Protein AF-A0A0Q2LW60-F1 (afdb_monomer_lite)

Secondary structure (DSSP, 8-state):
-EEESSSS-EEEEE--TTTTT---TTPPEETTEEEGGGSTTS-HHHHHHHTT-S-HHHHHHHHHHHHHTTTEEE-EEEESSS--HHHHHHT-EEEE-PPPSSS-PPPPP-SSSSEE-HHHHH-TTHHHHHHHHHHHHHHHHIIIIIHHHHHHHHHHHHH-SSSPPPPHHHHHHHHHHHHTPPPPHHHHHHHHHHHHHHIIIIIT------TT-HHHHHHHHHHHHHHHHHHHHHGGGSSS--HHHHHHHHHHH-SS-HHHHHHHHHHHHHHHHHHHHHHT-

pLDDT: mean 90.36, std 9.62, range [46.75, 98.19]

Sequence (281 aa):
MFRSESGSATETVFMSNEGFGYIPARVFVPRSARLLTVDPLVDNAFREKWFGWLDPARVLVEYARLRSRGGARLVAAATTSKVVDALREFGVEHASCPRDYNELLPAPPVLDDMHAHRLAVQWPDLFPRITRLADWNGGAVLNRVMVPLVMEMMDGVQHGGGGVDCPPPLRQMWDVLGSGDVIPQKAWDDFHLEARLYYTTTSSNPGRDVEADTSGRVVYQAEWLVARTMEVVGGWAHQPPSLADMAYAAAAACVGDFAATLEPMLRPLEDEAAGEARANR

Foldseek 3Di:
DKQAPVDRDDAAEDAALQFTRDDDPPAWAFPRYAYLCQPPLCDPVLSLVRGNPQDVLLSVLVSQVSCVVVRMHQAEEEELDPDCVNVVVSVHHYYHDHDDPPDPDDDHDDPDPGTHDRLCRRPVPVLVLQVVLCVVPVPLCCVLPLVVLLVVLVCCLCVPPLPHHQDPLLVVLVVVVVVVDDDDLVSLVVLVVVLVCLCVPPQSRQDDDDPDPPSSNSNNLSSLSNSLSSQLSSQVSDVVRPSSSNLSSSVSSDDDDSVVVRCVSSVVSVVVSVVVVVVVD

Organism: Mycobacterium gordonae (NCBI:txid1778)

InterPro domains:
  IPR059829 EspK, C-terminal domain [PF27215] (11-136)

Radius of gyration: 20.25 Å; chains: 1; bounding box: 43×47×54 Å

Structure (mmCIF, N/CA/C/O backbone):
data_AF-A0A0Q2LW60-F1
#
_entry.id   AF-A0A0Q2LW60-F1
#
loop_
_atom_site.group_PDB
_atom_site.id
_atom_site.type_symbol
_atom_site.label_atom_id
_atom_site.label_alt_id
_atom_site.label_comp_id
_atom_site.label_asym_id
_atom_site.label_entity_id
_atom_site.label_seq_id
_atom_site.pdbx_PDB_ins_code
_atom_site.Cartn_x
_atom_site.Cartn_y
_atom_site.Cartn_z
_atom_site.occupancy
_atom_site.B_iso_or_equiv
_atom_site.auth_seq_id
_atom_site.auth_comp_id
_atom_site.auth_asym_id
_atom_site.auth_atom_id
_atom_site.pdbx_PDB_model_num
ATOM 1 N N . MET A 1 1 ? 3.915 -9.365 -18.807 1.00 94.88 1 MET A N 1
ATOM 2 C CA . MET A 1 1 ? 3.622 -10.790 -19.071 1.00 94.88 1 MET A CA 1
ATOM 3 C C . MET A 1 1 ? 4.907 -11.589 -19.058 1.00 94.88 1 MET A C 1
ATOM 5 O O . MET A 1 1 ? 5.794 -11.325 -19.865 1.00 94.88 1 MET A O 1
ATOM 9 N N . PHE A 1 2 ? 4.997 -12.563 -18.163 1.00 96.06 2 PHE A N 1
ATOM 10 C CA . PHE A 1 2 ? 6.093 -13.521 -18.097 1.00 96.06 2 PHE A CA 1
ATOM 11 C C . PHE A 1 2 ? 5.657 -14.870 -18.658 1.00 96.06 2 PHE A C 1
ATOM 13 O O . PHE A 1 2 ? 4.487 -15.234 -18.560 1.00 96.06 2 PHE A O 1
ATOM 20 N N . ARG A 1 3 ? 6.594 -15.607 -19.249 1.00 94.94 3 ARG A N 1
ATOM 21 C CA . ARG A 1 3 ? 6.402 -16.993 -19.680 1.00 94.94 3 ARG A CA 1
ATOM 22 C C . ARG A 1 3 ? 7.511 -17.852 -19.091 1.00 94.94 3 ARG A C 1
ATOM 24 O O . ARG A 1 3 ? 8.675 -17.463 -19.181 1.00 94.94 3 ARG A O 1
ATOM 31 N N . SER A 1 4 ? 7.142 -18.993 -18.518 1.00 91.00 4 SER A N 1
ATOM 32 C CA . SER A 1 4 ? 8.119 -20.004 -18.107 1.00 91.00 4 SER A CA 1
ATOM 33 C C . SER A 1 4 ? 8.733 -20.679 -19.335 1.00 91.00 4 SER A C 1
ATOM 35 O O . SER A 1 4 ? 8.053 -20.892 -20.332 1.00 91.00 4 SER A O 1
ATOM 37 N N . GLU A 1 5 ? 10.003 -21.049 -19.283 1.00 83.56 5 GLU A N 1
ATOM 38 C CA . GLU A 1 5 ? 10.645 -21.879 -20.307 1.00 83.56 5 GLU A CA 1
ATOM 39 C C . GLU A 1 5 ? 10.249 -23.352 -20.165 1.00 83.56 5 GLU A C 1
ATOM 41 O O . GLU A 1 5 ? 10.208 -24.082 -21.152 1.00 83.56 5 GLU A O 1
ATOM 46 N N . SER A 1 6 ? 9.880 -23.779 -18.953 1.00 78.69 6 SER A N 1
ATOM 47 C CA . SER A 1 6 ? 9.459 -25.151 -18.649 1.00 78.69 6 SER A CA 1
ATOM 48 C C . SER A 1 6 ? 7.993 -25.455 -18.988 1.00 78.69 6 SER A C 1
ATOM 50 O O . SER A 1 6 ? 7.551 -26.589 -18.812 1.00 78.69 6 SER A O 1
ATOM 52 N N . GLY A 1 7 ? 7.217 -24.478 -19.475 1.00 72.38 7 GLY A N 1
ATOM 53 C CA . GLY A 1 7 ? 5.807 -24.679 -19.819 1.00 72.38 7 GLY A CA 1
ATOM 54 C C . GLY A 1 7 ? 5.175 -23.516 -20.585 1.00 72.38 7 GLY A C 1
ATOM 55 O O . GLY A 1 7 ? 5.756 -22.450 -20.733 1.00 72.38 7 GLY A O 1
ATOM 56 N N . SER A 1 8 ? 3.945 -23.696 -21.069 1.00 74.00 8 SER A N 1
ATOM 57 C CA . SER A 1 8 ? 3.206 -22.653 -21.802 1.00 74.00 8 SER A CA 1
ATOM 58 C C . SER A 1 8 ? 2.523 -21.618 -20.900 1.00 74.00 8 SER A C 1
ATOM 60 O O . SER A 1 8 ? 1.908 -20.681 -21.411 1.00 74.00 8 SER A O 1
ATOM 62 N N . ALA A 1 9 ? 2.611 -21.774 -19.575 1.00 85.12 9 ALA A N 1
ATOM 63 C CA . ALA A 1 9 ? 1.940 -20.905 -18.620 1.00 85.12 9 ALA A CA 1
ATOM 64 C C . ALA A 1 9 ? 2.482 -19.472 -18.696 1.00 85.12 9 ALA A C 1
ATOM 66 O O . ALA A 1 9 ? 3.696 -19.232 -18.671 1.00 85.12 9 ALA A O 1
ATOM 67 N N . THR A 1 10 ? 1.557 -18.520 -18.782 1.00 92.12 10 THR A N 1
ATOM 68 C CA . THR A 1 10 ? 1.852 -17.091 -18.740 1.00 92.12 10 THR A CA 1
ATOM 69 C C . THR A 1 10 ? 1.379 -16.486 -17.434 1.00 92.12 10 THR A C 1
ATOM 71 O O . THR A 1 10 ? 0.298 -16.810 -16.951 1.00 92.12 10 THR A O 1
ATOM 74 N N . GLU A 1 11 ? 2.162 -15.556 -16.909 1.00 94.81 11 GLU A N 1
ATOM 75 C CA . GLU A 1 11 ? 1.881 -14.851 -15.666 1.00 94.81 11 GLU A CA 1
ATOM 76 C C . GLU A 1 11 ? 1.826 -13.343 -15.918 1.00 94.81 11 GLU A C 1
ATOM 78 O O . GLU A 1 11 ? 2.696 -12.762 -16.583 1.00 94.81 11 GLU A O 1
ATOM 83 N N . THR A 1 12 ? 0.807 -12.693 -15.364 1.00 96.56 12 THR A N 1
ATOM 84 C CA . THR A 1 12 ? 0.706 -11.235 -15.360 1.00 96.56 12 THR A CA 1
ATOM 85 C C . THR A 1 12 ? 1.387 -10.701 -14.112 1.00 96.56 12 THR A C 1
ATOM 87 O O . THR A 1 12 ? 0.940 -10.964 -13.000 1.00 96.56 12 THR A O 1
ATOM 90 N N . VAL A 1 13 ? 2.453 -9.926 -14.305 1.00 97.00 13 VAL A N 1
ATOM 91 C CA . VAL A 1 13 ? 3.141 -9.203 -13.231 1.00 97.00 13 VAL A CA 1
ATOM 92 C C . VAL A 1 13 ? 2.980 -7.710 -13.469 1.00 97.00 13 VAL A C 1
ATOM 94 O O . VAL A 1 13 ? 3.079 -7.269 -14.618 1.00 97.00 13 VAL A O 1
ATOM 97 N N . PHE A 1 14 ? 2.747 -6.949 -12.404 1.00 95.56 14 PHE A N 1
ATOM 98 C CA . PHE A 1 14 ? 2.614 -5.496 -12.453 1.00 95.56 14 PHE A CA 1
ATOM 99 C C . PHE A 1 14 ? 3.407 -4.816 -11.332 1.00 95.56 14 PHE A C 1
ATOM 101 O O . PHE A 1 14 ? 3.800 -5.451 -10.352 1.00 95.56 14 PHE A O 1
ATOM 108 N N . MET A 1 15 ? 3.634 -3.513 -11.491 1.00 93.38 15 MET A N 1
ATOM 109 C CA . MET A 1 15 ? 4.146 -2.624 -10.452 1.00 93.38 15 MET A CA 1
ATOM 110 C C . MET A 1 15 ? 3.753 -1.171 -10.750 1.00 93.38 15 MET A C 1
ATOM 112 O O . MET A 1 15 ? 3.423 -0.841 -11.890 1.00 93.38 15 MET A O 1
ATOM 116 N N . SER A 1 16 ? 3.853 -0.311 -9.742 1.00 90.19 16 SER A N 1
ATOM 117 C CA . SER A 1 16 ? 3.834 1.148 -9.868 1.00 90.19 16 SER A CA 1
ATOM 118 C C . SER A 1 16 ? 5.191 1.722 -9.449 1.00 90.19 16 SER A C 1
ATOM 120 O O . SER A 1 16 ? 5.918 1.108 -8.666 1.00 90.19 16 SER A O 1
ATOM 122 N N . ASN A 1 17 ? 5.536 2.897 -9.969 1.00 85.38 17 ASN A N 1
ATOM 123 C CA . ASN A 1 17 ? 6.728 3.650 -9.565 1.00 85.38 17 ASN A CA 1
ATOM 124 C C . ASN A 1 17 ? 6.556 4.423 -8.246 1.00 85.38 17 ASN A C 1
ATOM 126 O O . ASN A 1 17 ? 7.514 5.010 -7.753 1.00 85.38 17 ASN A O 1
ATOM 130 N N . GLU A 1 18 ? 5.347 4.445 -7.690 1.00 89.06 18 GLU A N 1
ATOM 131 C CA . GLU A 1 18 ? 5.044 5.118 -6.432 1.00 89.06 18 GLU A CA 1
ATOM 132 C C . GLU A 1 18 ? 5.584 4.267 -5.272 1.00 89.06 18 GLU A C 1
ATOM 134 O O . GLU A 1 18 ? 5.210 3.097 -5.114 1.00 89.06 18 GLU A O 1
ATOM 139 N N . GLY A 1 19 ? 6.503 4.833 -4.484 1.00 90.56 19 GLY A N 1
ATOM 140 C CA . GLY A 1 19 ? 7.244 4.095 -3.466 1.00 90.56 19 GLY A CA 1
ATOM 141 C C . GLY A 1 19 ? 7.949 2.895 -4.095 1.00 90.56 19 GLY A C 1
ATOM 142 O O . GLY A 1 19 ? 8.752 3.035 -5.011 1.00 90.56 19 GLY A O 1
ATOM 143 N N . PHE A 1 20 ? 7.614 1.689 -3.650 1.00 90.25 20 PHE A N 1
ATOM 144 C CA . PHE A 1 20 ? 8.045 0.465 -4.318 1.00 90.25 20 PHE A CA 1
ATOM 145 C C . PHE A 1 20 ? 6.838 -0.436 -4.561 1.00 90.25 20 PHE A C 1
ATOM 147 O O . PHE A 1 20 ? 6.526 -1.299 -3.743 1.00 90.25 20 PHE A O 1
ATOM 154 N N . GLY A 1 21 ? 6.131 -0.196 -5.671 1.00 91.31 21 GLY A N 1
ATOM 155 C CA . GLY A 1 21 ? 4.960 -0.980 -6.067 1.00 91.31 21 GLY A CA 1
ATOM 156 C C . GLY A 1 21 ? 3.688 -0.673 -5.275 1.00 91.31 21 GLY A C 1
ATOM 157 O O . GLY A 1 21 ? 2.838 -1.551 -5.139 1.00 91.31 21 GLY A O 1
ATOM 158 N N . TYR A 1 22 ? 3.548 0.543 -4.742 1.00 94.44 22 TYR A N 1
ATOM 159 C CA . TYR A 1 22 ? 2.362 0.953 -3.993 1.00 94.44 22 TYR A CA 1
ATOM 160 C C . TYR A 1 22 ? 1.082 0.901 -4.841 1.00 94.44 22 TYR A C 1
ATOM 162 O O . TYR A 1 22 ? 1.052 1.306 -6.003 1.00 94.44 22 TYR A O 1
ATOM 170 N N . ILE A 1 23 ? -0.000 0.421 -4.236 1.00 95.31 23 ILE A N 1
ATOM 171 C CA . ILE A 1 23 ? -1.330 0.331 -4.831 1.00 95.31 23 ILE A CA 1
ATOM 172 C C . ILE A 1 23 ? -2.207 1.415 -4.181 1.00 95.31 23 ILE A C 1
ATOM 174 O O . ILE A 1 23 ? -2.512 1.316 -2.985 1.00 95.31 23 ILE A O 1
ATOM 178 N N . PRO A 1 24 ? -2.641 2.439 -4.940 1.00 92.25 24 PRO A N 1
ATOM 179 C CA . PRO A 1 24 ? -3.489 3.499 -4.408 1.00 92.25 24 PRO A CA 1
ATOM 180 C C . PRO A 1 24 ? -4.789 2.988 -3.788 1.00 92.25 24 PRO A C 1
ATOM 182 O O . PRO A 1 24 ? -5.344 1.964 -4.194 1.00 92.25 24 PRO A O 1
ATOM 185 N N . ALA A 1 25 ? -5.304 3.738 -2.813 1.00 90.25 25 ALA A N 1
ATOM 186 C CA . ALA A 1 25 ? -6.620 3.478 -2.242 1.00 90.25 25 ALA A CA 1
ATOM 187 C C . ALA A 1 25 ? -7.686 3.365 -3.348 1.00 90.25 25 ALA A C 1
ATOM 189 O O . ALA A 1 25 ? -7.657 4.104 -4.334 1.00 90.25 25 ALA A O 1
ATOM 190 N N . ARG A 1 26 ? -8.645 2.447 -3.162 1.00 88.31 26 ARG A N 1
ATOM 191 C CA . ARG A 1 26 ? -9.721 2.117 -4.122 1.00 88.31 26 ARG A CA 1
ATOM 192 C C . ARG A 1 26 ? -9.272 1.439 -5.423 1.00 88.31 26 ARG A C 1
ATOM 194 O O . ARG A 1 26 ? -10.107 1.212 -6.293 1.00 88.31 26 ARG A O 1
ATOM 201 N N . VAL A 1 27 ? -7.996 1.078 -5.561 1.00 91.75 27 VAL A N 1
ATOM 202 C CA . VAL A 1 27 ? -7.548 0.171 -6.625 1.00 91.75 27 VAL A CA 1
ATOM 203 C C . VAL A 1 27 ? -7.671 -1.266 -6.125 1.00 91.75 27 VAL A C 1
ATOM 205 O O . VAL A 1 27 ? -6.992 -1.664 -5.178 1.00 91.75 27 VAL A O 1
ATOM 208 N N . PHE A 1 28 ? -8.529 -2.053 -6.775 1.00 94.50 28 PHE A N 1
ATOM 209 C CA . PHE A 1 28 ? -8.670 -3.484 -6.507 1.00 94.50 28 PHE A CA 1
ATOM 210 C C . PHE A 1 28 ? -7.965 -4.287 -7.597 1.00 94.50 28 PHE A C 1
ATOM 212 O O . PHE A 1 28 ? -8.198 -4.093 -8.790 1.00 94.50 28 PHE A O 1
ATOM 219 N N . VAL A 1 29 ? -7.063 -5.172 -7.182 1.00 94.94 29 VAL A N 1
ATOM 220 C CA . VAL A 1 29 ? -6.143 -5.865 -8.091 1.00 94.94 29 VAL A CA 1
ATOM 221 C C . VAL A 1 29 ? -6.749 -7.197 -8.518 1.00 94.94 29 VAL A C 1
ATOM 223 O O . VAL A 1 29 ? -7.110 -7.981 -7.643 1.00 94.94 29 VAL A O 1
ATOM 226 N N . PRO A 1 30 ? -6.822 -7.522 -9.819 1.00 95.19 30 PRO A N 1
ATOM 227 C CA . PRO A 1 30 ? -7.261 -8.844 -10.256 1.00 95.19 30 PRO A CA 1
ATOM 228 C C . PRO A 1 30 ? -6.411 -9.948 -9.618 1.00 95.19 30 PRO A C 1
ATOM 230 O O . PRO A 1 30 ? -5.185 -9.906 -9.698 1.00 95.19 30 PRO A O 1
ATOM 233 N N . ARG A 1 31 ? -7.037 -10.981 -9.043 1.00 94.25 31 ARG A N 1
ATOM 234 C CA . ARG A 1 31 ? -6.326 -12.107 -8.400 1.00 94.25 31 ARG A CA 1
ATOM 235 C C . ARG A 1 31 ? -5.421 -12.892 -9.358 1.00 94.25 31 ARG A C 1
ATOM 237 O O . ARG A 1 31 ? -4.528 -13.604 -8.913 1.00 94.25 31 ARG A O 1
ATOM 244 N N . SER A 1 32 ? -5.632 -12.759 -10.669 1.00 93.44 32 SER A N 1
ATOM 245 C CA . SER A 1 32 ? -4.777 -13.339 -11.712 1.00 93.44 32 SER A CA 1
ATOM 246 C C . SER A 1 32 ? -3.474 -12.565 -11.955 1.00 93.44 32 SER A C 1
ATOM 248 O O . SER A 1 32 ? -2.622 -13.037 -12.708 1.00 93.44 32 SER A O 1
ATOM 250 N N . ALA A 1 33 ? -3.327 -11.368 -11.384 1.00 95.19 33 ALA A N 1
ATOM 251 C CA . ALA A 1 33 ? -2.138 -10.538 -11.501 1.00 95.19 33 ALA A CA 1
ATOM 252 C C . ALA A 1 33 ? -1.329 -10.570 -10.201 1.00 95.19 33 ALA A C 1
ATOM 254 O O . ALA A 1 33 ? -1.879 -10.572 -9.102 1.00 95.19 33 ALA A O 1
ATOM 255 N N . ARG A 1 34 ? -0.003 -10.573 -10.330 1.00 95.25 34 ARG A N 1
ATOM 256 C CA . ARG A 1 34 ? 0.927 -10.595 -9.201 1.00 95.25 34 ARG A CA 1
ATOM 257 C C . ARG A 1 34 ? 1.725 -9.307 -9.131 1.00 95.25 34 ARG A C 1
ATOM 259 O O . ARG A 1 34 ? 2.270 -8.844 -10.132 1.00 95.25 34 ARG A O 1
ATOM 266 N N . LEU A 1 35 ? 1.781 -8.727 -7.940 1.00 95.94 35 LEU A N 1
ATOM 267 C CA . LEU A 1 35 ? 2.620 -7.568 -7.687 1.00 95.94 35 LEU A CA 1
ATOM 268 C C . LEU A 1 35 ? 4.081 -8.024 -7.665 1.00 95.94 35 LEU A C 1
ATOM 270 O O . LEU A 1 35 ? 4.423 -8.969 -6.962 1.00 95.94 35 LEU A O 1
ATOM 274 N N . LEU A 1 36 ? 4.946 -7.354 -8.420 1.00 95.31 36 LEU A N 1
ATOM 275 C CA . LEU A 1 36 ? 6.372 -7.690 -8.508 1.00 95.31 36 LEU A CA 1
ATOM 276 C C . LEU A 1 36 ? 7.032 -7.806 -7.127 1.00 95.31 36 LEU A C 1
ATOM 278 O O . LEU A 1 36 ? 7.854 -8.683 -6.897 1.00 95.31 36 LEU A O 1
ATOM 282 N N . THR A 1 37 ? 6.646 -6.935 -6.198 1.00 91.69 37 THR A N 1
ATOM 283 C CA . THR A 1 37 ? 7.309 -6.758 -4.901 1.00 91.69 37 THR A CA 1
ATOM 284 C C . THR A 1 37 ? 7.032 -7.865 -3.891 1.00 91.69 37 THR A C 1
ATOM 286 O O . THR A 1 37 ? 7.552 -7.791 -2.781 1.00 91.69 37 THR A O 1
ATOM 289 N N . VAL A 1 38 ? 6.177 -8.832 -4.235 1.00 92.69 38 VAL A N 1
ATOM 290 C CA . VAL A 1 38 ? 5.898 -10.010 -3.400 1.00 92.69 38 VAL A CA 1
ATOM 291 C C . VAL A 1 38 ? 6.698 -11.236 -3.829 1.00 92.69 38 VAL A C 1
ATOM 293 O O . VAL A 1 38 ? 6.642 -12.264 -3.158 1.00 92.69 38 VAL A O 1
ATOM 296 N N . ASP A 1 39 ? 7.409 -11.163 -4.958 1.00 94.19 39 ASP A N 1
ATOM 297 C CA . ASP A 1 39 ? 8.275 -12.251 -5.399 1.00 94.19 39 ASP A CA 1
ATOM 298 C C . ASP A 1 39 ? 9.516 -12.312 -4.483 1.00 94.19 39 ASP A C 1
ATOM 300 O O . ASP A 1 39 ? 10.219 -11.307 -4.367 1.00 94.19 39 ASP A O 1
ATOM 304 N N . PRO A 1 40 ? 9.831 -13.463 -3.854 1.00 92.00 40 PRO A N 1
ATOM 305 C CA . PRO A 1 40 ? 11.007 -13.613 -2.991 1.00 92.00 40 PRO A CA 1
ATOM 306 C C . PRO A 1 40 ? 12.354 -13.323 -3.669 1.00 92.00 40 PRO A C 1
ATOM 308 O O . PRO A 1 40 ? 13.353 -13.135 -2.981 1.00 92.00 40 PRO A O 1
ATOM 311 N N . LEU A 1 41 ? 12.410 -13.295 -5.006 1.00 93.38 41 LEU A N 1
ATOM 312 C CA . LEU A 1 41 ? 13.592 -12.861 -5.756 1.00 93.38 41 LEU A CA 1
ATOM 313 C C . LEU A 1 41 ? 13.882 -11.360 -5.597 1.00 93.38 41 LEU A C 1
ATOM 315 O O . LEU A 1 41 ? 14.984 -10.9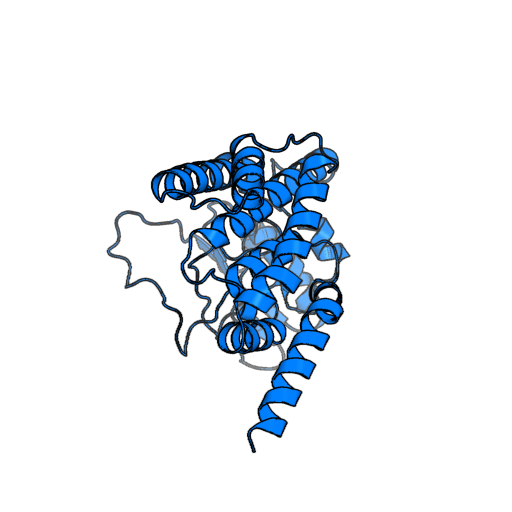15 -5.919 1.00 93.38 41 LEU A O 1
ATOM 319 N N . VAL A 1 42 ? 12.899 -10.581 -5.148 1.00 93.81 42 VAL A N 1
ATOM 320 C CA . VAL A 1 42 ? 12.996 -9.141 -4.910 1.00 93.81 42 VAL A CA 1
ATOM 321 C C . VAL A 1 42 ? 13.393 -8.915 -3.455 1.00 93.81 42 VAL A C 1
ATOM 323 O O . VAL A 1 42 ? 12.551 -8.765 -2.572 1.00 93.81 42 VAL A O 1
ATOM 326 N N . ASP A 1 43 ? 14.700 -8.921 -3.211 1.00 91.81 43 ASP A N 1
ATOM 327 C CA . ASP A 1 43 ? 15.272 -8.712 -1.883 1.00 91.81 43 ASP A CA 1
ATOM 328 C C . ASP A 1 43 ? 15.290 -7.229 -1.457 1.00 91.81 43 ASP A C 1
ATOM 330 O O . ASP A 1 43 ? 14.907 -6.316 -2.201 1.00 91.81 43 ASP A O 1
ATOM 334 N N . ASN A 1 44 ? 15.755 -6.982 -0.228 1.00 89.31 44 ASN A N 1
ATOM 335 C CA . ASN A 1 44 ? 15.861 -5.630 0.322 1.00 89.31 44 ASN A CA 1
ATOM 336 C C . ASN A 1 44 ? 16.806 -4.745 -0.498 1.00 89.31 44 ASN A C 1
ATOM 338 O O . ASN A 1 44 ? 16.497 -3.578 -0.704 1.00 89.31 44 ASN A O 1
ATOM 342 N N . ALA A 1 45 ? 17.903 -5.292 -1.032 1.00 90.00 45 ALA A N 1
ATOM 343 C CA . ALA A 1 45 ? 18.846 -4.523 -1.840 1.00 90.00 45 ALA A CA 1
ATOM 344 C C . ALA A 1 45 ? 18.214 -4.067 -3.166 1.00 90.00 45 ALA A C 1
ATOM 346 O O . ALA A 1 45 ? 18.411 -2.930 -3.603 1.00 90.00 45 ALA A O 1
ATOM 347 N N . PHE A 1 46 ? 17.414 -4.925 -3.803 1.00 92.31 46 PHE A N 1
ATOM 348 C CA . PHE A 1 46 ? 16.637 -4.559 -4.979 1.00 92.31 46 PHE A CA 1
ATOM 349 C C . PHE A 1 46 ? 15.597 -3.493 -4.622 1.00 92.31 46 PHE A C 1
ATOM 351 O O . PHE A 1 46 ? 15.523 -2.468 -5.300 1.00 92.31 46 PHE A O 1
ATOM 358 N N . ARG A 1 47 ? 14.834 -3.687 -3.539 1.00 90.12 47 ARG A N 1
ATOM 359 C CA . ARG A 1 47 ? 13.860 -2.693 -3.064 1.00 90.12 47 ARG A CA 1
ATOM 360 C C . ARG A 1 47 ? 14.525 -1.341 -2.810 1.00 90.12 47 ARG A C 1
ATOM 362 O O . ARG A 1 47 ? 14.083 -0.355 -3.378 1.00 90.12 47 ARG A O 1
ATOM 369 N N . GLU A 1 48 ? 15.590 -1.279 -2.020 1.00 87.00 48 GLU A N 1
ATOM 370 C CA . GLU A 1 48 ? 16.312 -0.038 -1.703 1.00 87.00 48 GLU A CA 1
ATOM 371 C C . GLU A 1 48 ? 16.854 0.654 -2.958 1.00 87.00 48 GLU A C 1
ATOM 373 O O . GLU A 1 48 ? 16.806 1.880 -3.085 1.00 87.00 48 GLU A O 1
ATOM 378 N N . LYS A 1 49 ? 17.338 -0.125 -3.933 1.00 87.06 49 LYS A N 1
ATOM 379 C CA . LYS A 1 49 ? 17.840 0.422 -5.193 1.00 87.06 49 LYS A CA 1
ATOM 380 C C . LYS A 1 49 ? 16.734 1.057 -6.039 1.00 87.06 49 LYS A C 1
ATOM 382 O O . LYS A 1 49 ? 17.001 2.091 -6.657 1.00 87.06 49 LYS A O 1
ATOM 387 N N . TRP A 1 50 ? 15.552 0.448 -6.085 1.00 89.00 50 TRP A N 1
ATOM 388 C CA . TRP A 1 50 ? 14.476 0.797 -7.021 1.00 89.00 50 TRP A CA 1
ATOM 389 C C . TRP A 1 50 ? 13.261 1.475 -6.370 1.00 89.00 50 TRP A C 1
ATOM 391 O O . TRP A 1 50 ? 12.302 1.795 -7.070 1.00 89.00 50 TRP A O 1
ATOM 401 N N . PHE A 1 51 ? 13.281 1.700 -5.056 1.00 88.88 51 PHE A N 1
ATOM 402 C CA . PHE A 1 51 ? 12.277 2.494 -4.353 1.00 88.88 51 PHE A CA 1
ATOM 403 C C . PHE A 1 51 ? 12.282 3.925 -4.891 1.00 88.88 51 PHE A C 1
ATOM 405 O O . PHE A 1 51 ? 13.327 4.573 -4.925 1.00 88.88 51 PHE A O 1
ATOM 412 N N . GLY A 1 52 ? 11.115 4.407 -5.311 1.00 85.44 52 GLY A N 1
ATOM 413 C CA . GLY A 1 52 ? 10.968 5.699 -5.957 1.00 85.44 52 GLY A CA 1
ATOM 414 C C . GLY A 1 52 ? 11.743 5.754 -7.264 1.00 85.44 52 GLY A C 1
ATOM 415 O O . GLY A 1 52 ? 12.474 6.701 -7.501 1.00 85.44 52 GLY A O 1
ATOM 416 N N . TRP A 1 53 ? 11.687 4.725 -8.105 1.00 86.19 53 TRP A N 1
ATOM 417 C CA . TRP A 1 53 ? 12.321 4.813 -9.417 1.00 86.19 53 TRP A CA 1
ATOM 418 C C . TRP A 1 53 ? 11.335 5.342 -10.455 1.00 86.19 53 TRP A C 1
ATOM 420 O O . TRP A 1 53 ? 10.300 4.724 -10.692 1.00 86.19 53 TRP A O 1
ATOM 430 N N . LEU A 1 54 ? 11.672 6.458 -11.107 1.00 82.75 54 LEU A N 1
ATOM 431 C CA . LEU A 1 54 ? 10.758 7.180 -11.997 1.00 82.75 54 LEU A CA 1
ATOM 432 C C . LEU A 1 54 ? 10.219 6.327 -13.154 1.00 82.75 54 LEU A C 1
ATOM 434 O O . LEU A 1 54 ? 9.036 6.435 -13.475 1.00 82.75 54 LEU A O 1
ATOM 438 N N . ASP A 1 55 ? 11.067 5.491 -13.763 1.00 85.88 55 ASP A N 1
ATOM 439 C CA . ASP A 1 55 ? 10.693 4.612 -14.876 1.00 85.88 55 ASP A CA 1
ATOM 440 C C . ASP A 1 55 ? 10.343 3.182 -14.400 1.00 85.88 55 ASP A C 1
ATOM 442 O O . ASP A 1 55 ? 11.232 2.326 -14.296 1.00 85.88 55 ASP A O 1
ATOM 446 N N . PRO A 1 56 ? 9.058 2.853 -14.159 1.00 87.75 56 PRO A N 1
ATOM 447 C CA . PRO A 1 56 ? 8.670 1.509 -13.728 1.00 87.75 56 PRO A CA 1
ATOM 448 C C . PRO A 1 56 ? 8.988 0.443 -14.788 1.00 87.75 56 PRO A C 1
ATOM 450 O O . PRO A 1 56 ? 9.128 -0.737 -14.461 1.00 87.75 56 PRO A O 1
ATOM 453 N N . ALA A 1 57 ? 9.138 0.832 -16.059 1.00 91.38 57 ALA A N 1
ATOM 454 C CA . ALA A 1 57 ? 9.494 -0.088 -17.125 1.00 91.38 57 ALA A CA 1
ATOM 455 C C . ALA A 1 57 ? 10.940 -0.580 -16.969 1.00 91.38 57 ALA A C 1
ATOM 457 O O . ALA A 1 57 ? 11.211 -1.769 -17.163 1.00 91.38 57 ALA A O 1
ATOM 458 N N . ARG A 1 58 ? 11.854 0.294 -16.525 1.00 92.00 58 ARG A N 1
ATOM 459 C CA . ARG A 1 58 ? 13.222 -0.098 -16.172 1.00 92.00 58 ARG A CA 1
ATOM 460 C C . ARG A 1 58 ? 13.255 -1.085 -15.012 1.00 92.00 58 ARG A C 1
ATOM 462 O O . ARG A 1 58 ? 13.938 -2.101 -15.115 1.00 92.00 58 ARG A O 1
ATOM 469 N N . VAL A 1 59 ? 12.495 -0.834 -13.947 1.00 92.81 59 VAL A N 1
ATOM 470 C CA . VAL A 1 59 ? 12.416 -1.749 -12.793 1.00 92.81 59 VAL A CA 1
ATOM 471 C C . VAL A 1 59 ? 11.898 -3.126 -13.226 1.00 92.81 59 VAL A C 1
ATOM 473 O O . VAL A 1 59 ? 12.473 -4.151 -12.855 1.00 92.81 59 VAL A O 1
ATOM 476 N N . LEU A 1 60 ? 10.871 -3.164 -14.083 1.00 95.06 60 LEU A N 1
ATOM 477 C CA . LEU A 1 60 ? 10.331 -4.407 -14.640 1.00 95.06 60 LEU A CA 1
ATOM 478 C C . LEU A 1 60 ? 11.369 -5.180 -15.473 1.00 95.06 60 LEU A C 1
ATOM 480 O O . LEU A 1 60 ? 11.432 -6.406 -15.378 1.00 95.06 60 LEU A O 1
ATOM 484 N N . VAL A 1 61 ? 12.188 -4.489 -16.271 1.00 95.75 61 VAL A N 1
ATOM 485 C CA . VAL A 1 61 ? 13.284 -5.096 -17.051 1.00 95.75 61 VAL A CA 1
ATOM 486 C C . VAL A 1 61 ? 14.348 -5.706 -16.140 1.00 95.75 61 VAL A C 1
ATOM 488 O O . VAL A 1 61 ? 14.821 -6.815 -16.385 1.00 95.75 61 VAL A O 1
ATOM 491 N N . GLU A 1 62 ? 14.717 -5.019 -15.065 1.00 95.75 62 GLU A N 1
ATOM 492 C CA . GLU A 1 62 ? 15.736 -5.504 -14.128 1.00 95.75 62 GLU A CA 1
ATOM 493 C C . GLU A 1 62 ? 15.226 -6.702 -13.325 1.00 95.75 62 GLU A C 1
ATOM 495 O O . GLU A 1 62 ? 15.933 -7.697 -13.160 1.00 95.75 62 GLU A O 1
ATOM 500 N N . TYR A 1 63 ? 13.953 -6.682 -12.938 1.00 96.88 63 TYR A N 1
ATOM 501 C CA . TYR A 1 63 ? 13.279 -7.854 -12.395 1.00 96.88 63 TYR A CA 1
ATOM 502 C C . TYR A 1 63 ? 13.205 -9.010 -13.403 1.00 96.88 63 TYR A C 1
ATOM 504 O O . TYR A 1 63 ? 13.421 -10.167 -13.040 1.00 96.88 63 TYR A O 1
ATOM 512 N N . ALA A 1 64 ? 12.986 -8.731 -14.691 1.00 96.69 64 ALA A N 1
ATOM 513 C CA . ALA A 1 64 ? 13.003 -9.769 -15.718 1.00 96.69 64 ALA A CA 1
ATOM 514 C C . ALA A 1 64 ? 14.374 -10.450 -15.843 1.00 96.69 64 ALA A C 1
ATOM 516 O O . ALA A 1 64 ? 14.437 -11.664 -16.040 1.00 96.69 64 ALA A O 1
ATOM 517 N N . ARG A 1 65 ? 15.470 -9.701 -15.663 1.00 96.19 65 ARG A N 1
ATOM 518 C CA . ARG A 1 65 ? 16.834 -10.257 -15.597 1.00 96.19 65 ARG A CA 1
ATOM 519 C C . ARG A 1 65 ? 17.075 -11.106 -14.347 1.00 96.19 65 ARG A C 1
ATOM 521 O O . ARG A 1 65 ? 17.878 -12.033 -14.400 1.00 96.19 65 ARG A O 1
ATOM 528 N N . LEU A 1 66 ? 16.407 -10.815 -13.229 1.00 95.50 66 LEU A N 1
ATOM 529 C CA . LEU A 1 66 ? 16.442 -11.692 -12.054 1.00 95.50 66 LEU A CA 1
ATOM 530 C C . LEU A 1 66 ? 15.703 -13.002 -12.333 1.00 95.50 66 LEU A C 1
ATOM 532 O O . LEU A 1 66 ? 16.249 -14.081 -12.104 1.00 95.50 66 LEU A O 1
ATOM 536 N N . ARG A 1 67 ? 14.492 -12.916 -12.891 1.00 94.81 67 ARG A N 1
ATOM 537 C CA . ARG A 1 67 ? 13.649 -14.080 -13.191 1.00 94.81 67 ARG A CA 1
ATOM 538 C C . ARG A 1 67 ? 14.186 -14.990 -14.290 1.00 94.81 67 ARG A C 1
ATOM 540 O O . ARG A 1 67 ? 13.933 -16.193 -14.235 1.00 94.81 67 ARG A O 1
ATOM 547 N N . SER A 1 68 ? 14.961 -14.466 -15.239 1.00 94.56 68 SER A N 1
ATOM 548 C CA . SER A 1 68 ? 15.572 -15.288 -16.294 1.00 94.56 68 SER A CA 1
ATOM 549 C C . SER A 1 68 ? 16.541 -16.334 -15.745 1.00 94.56 68 SER A C 1
ATOM 551 O O . SER A 1 68 ? 16.663 -17.411 -16.320 1.00 94.56 68 SER A O 1
ATOM 553 N N . ARG A 1 69 ? 17.146 -16.089 -14.574 1.00 92.56 69 ARG A N 1
ATOM 554 C CA . ARG A 1 69 ? 17.979 -17.077 -13.864 1.00 92.56 69 ARG A CA 1
ATOM 555 C C . ARG A 1 69 ? 17.189 -18.321 -13.443 1.00 92.56 69 ARG A C 1
ATOM 557 O O . ARG A 1 69 ? 17.775 -19.385 -13.293 1.00 92.56 69 ARG A O 1
ATOM 564 N N . GLY A 1 70 ? 15.875 -18.179 -13.264 1.00 90.25 70 GLY A N 1
ATOM 565 C CA . GLY A 1 70 ? 14.931 -19.261 -12.980 1.00 90.25 70 GLY A CA 1
ATOM 566 C C . GLY A 1 70 ? 14.153 -19.747 -14.208 1.00 90.25 70 GLY A C 1
ATOM 567 O O . GLY A 1 70 ? 13.135 -20.413 -14.038 1.00 90.25 70 GLY A O 1
ATOM 568 N N . GLY A 1 71 ? 14.575 -19.389 -15.428 1.00 91.69 71 GLY A N 1
ATOM 569 C CA . GLY A 1 71 ? 13.928 -19.824 -16.669 1.00 91.69 71 GLY A CA 1
ATOM 570 C C . GLY A 1 71 ? 12.593 -19.134 -16.960 1.00 91.69 71 GLY A C 1
ATOM 571 O O . GLY A 1 71 ? 11.742 -19.708 -17.630 1.00 91.69 71 GLY A O 1
ATOM 572 N N . ALA A 1 72 ? 12.355 -17.925 -16.446 1.00 94.00 72 ALA A N 1
ATOM 573 C CA . ALA A 1 72 ? 11.187 -17.124 -16.810 1.00 94.00 72 ALA A CA 1
ATOM 574 C C . ALA A 1 72 ? 11.606 -15.897 -17.625 1.00 94.00 72 ALA A C 1
ATOM 576 O O . ALA A 1 72 ? 12.523 -15.170 -17.253 1.00 94.00 72 ALA A O 1
ATOM 577 N N . ARG A 1 73 ? 10.896 -15.626 -18.723 1.00 94.88 73 ARG A N 1
ATOM 578 C CA . ARG A 1 73 ? 11.191 -14.504 -19.624 1.00 94.88 73 ARG A CA 1
ATOM 579 C C . ARG A 1 73 ? 10.028 -13.526 -19.714 1.00 94.88 73 ARG A C 1
ATOM 581 O O . ARG A 1 73 ? 8.869 -13.939 -19.786 1.00 94.88 73 ARG A O 1
ATOM 588 N N . LEU A 1 74 ? 10.335 -12.233 -19.751 1.00 96.56 74 LEU A N 1
ATOM 589 C CA . LEU A 1 74 ? 9.358 -11.195 -20.068 1.00 96.56 74 LEU A CA 1
ATOM 590 C C . LEU A 1 74 ? 9.080 -11.240 -21.578 1.00 96.56 74 LEU A C 1
ATOM 592 O O . LEU A 1 74 ? 10.002 -11.103 -22.375 1.00 96.56 74 LEU A O 1
ATOM 596 N N . VAL A 1 75 ? 7.826 -11.477 -21.968 1.00 95.88 75 VAL A N 1
ATOM 597 C CA . VAL A 1 75 ? 7.436 -11.640 -23.385 1.00 95.88 75 VAL A CA 1
ATOM 598 C C . VAL A 1 75 ? 6.621 -10.476 -23.931 1.00 95.88 75 VAL A C 1
ATOM 600 O O . VAL A 1 75 ? 6.649 -10.240 -25.130 1.00 95.88 75 VAL A O 1
ATOM 603 N N . ALA A 1 76 ? 5.903 -9.767 -23.061 1.00 96.31 76 ALA A N 1
ATOM 604 C CA . ALA A 1 76 ? 5.137 -8.581 -23.417 1.00 96.31 76 ALA A CA 1
ATOM 605 C C . ALA A 1 76 ? 4.976 -7.670 -22.194 1.00 96.31 76 ALA A C 1
ATOM 607 O O . ALA A 1 76 ? 4.905 -8.166 -21.060 1.00 96.31 76 ALA A O 1
ATOM 608 N N . ALA A 1 77 ? 4.866 -6.362 -22.404 1.00 96.44 77 ALA A N 1
ATOM 609 C CA . ALA A 1 77 ? 4.623 -5.379 -21.350 1.00 96.44 77 ALA A CA 1
ATOM 610 C C . ALA A 1 77 ? 3.625 -4.298 -21.790 1.00 96.44 77 ALA A C 1
ATOM 612 O O . ALA A 1 77 ? 3.516 -3.967 -22.965 1.00 96.44 77 ALA A O 1
ATOM 613 N N . ALA A 1 78 ? 2.912 -3.722 -20.830 1.00 93.81 78 ALA A N 1
ATOM 614 C CA . ALA A 1 78 ? 2.103 -2.530 -21.041 1.00 93.81 78 ALA A CA 1
ATOM 615 C C . ALA A 1 78 ? 2.484 -1.503 -19.976 1.00 93.81 78 ALA A C 1
ATOM 617 O O . ALA A 1 78 ? 2.759 -1.877 -18.834 1.00 93.81 78 ALA A O 1
ATOM 618 N N . THR A 1 79 ? 2.531 -0.228 -20.346 1.00 91.50 79 THR A N 1
ATOM 619 C CA . THR A 1 79 ? 2.853 0.858 -19.415 1.00 91.50 79 THR A CA 1
ATOM 620 C C . THR A 1 79 ? 1.977 2.072 -19.671 1.00 91.50 79 THR A C 1
ATOM 622 O O . THR A 1 79 ? 1.652 2.391 -20.813 1.00 91.50 79 THR A O 1
ATOM 625 N N . THR A 1 80 ? 1.599 2.761 -18.598 1.00 88.25 80 THR A N 1
ATOM 626 C CA . THR A 1 80 ? 0.921 4.062 -18.665 1.00 88.25 80 THR A CA 1
ATOM 627 C C . THR A 1 80 ? 1.902 5.208 -18.922 1.00 88.25 80 THR A C 1
ATOM 629 O O . THR A 1 80 ? 1.483 6.314 -19.267 1.00 88.25 80 THR A O 1
ATOM 632 N N . SER A 1 81 ? 3.209 4.950 -18.784 1.00 82.44 81 SER A N 1
ATOM 633 C CA . SER A 1 81 ? 4.266 5.897 -19.122 1.00 82.44 81 SER A CA 1
ATOM 634 C C . SER A 1 81 ? 4.409 6.051 -20.637 1.00 82.44 81 SER A C 1
ATOM 636 O O . SER A 1 81 ? 4.207 5.114 -21.414 1.00 82.44 81 SER A O 1
ATOM 638 N N . LYS A 1 82 ? 4.810 7.251 -21.062 1.00 80.19 82 LYS A N 1
ATOM 639 C CA . LYS A 1 82 ? 5.268 7.497 -22.438 1.00 80.19 82 LYS A CA 1
ATOM 640 C C . LYS A 1 82 ? 6.726 7.072 -22.644 1.00 80.19 82 LYS A C 1
ATOM 642 O O . LYS A 1 82 ? 7.155 6.921 -23.783 1.00 80.19 82 LYS A O 1
ATOM 647 N N . VAL A 1 83 ? 7.474 6.883 -21.556 1.00 82.19 83 VAL A N 1
ATOM 648 C CA . VAL A 1 83 ? 8.859 6.404 -21.577 1.00 82.19 83 VAL A CA 1
ATOM 649 C C . VAL A 1 83 ? 8.835 4.881 -21.677 1.00 82.19 83 VAL A C 1
ATOM 651 O O . VAL A 1 83 ? 8.312 4.202 -20.796 1.00 82.19 83 VAL A O 1
ATOM 654 N N . VAL A 1 84 ? 9.359 4.355 -22.785 1.00 87.62 84 VAL A N 1
ATOM 655 C CA . VAL A 1 84 ? 9.380 2.912 -23.100 1.00 87.62 84 VAL A CA 1
ATOM 656 C C . VAL A 1 84 ? 10.770 2.423 -23.512 1.00 87.62 84 VAL A C 1
ATOM 658 O O . VAL A 1 84 ? 10.914 1.294 -23.980 1.00 87.62 84 VAL A O 1
ATOM 661 N N . ASP A 1 85 ? 11.799 3.260 -23.360 1.00 91.44 85 ASP A N 1
ATOM 662 C CA . ASP A 1 85 ? 13.140 2.978 -23.878 1.00 91.44 85 ASP A CA 1
ATOM 663 C C . ASP A 1 85 ? 13.736 1.721 -23.243 1.00 91.44 85 ASP A C 1
ATOM 665 O O . ASP A 1 85 ? 14.221 0.857 -23.969 1.00 91.44 85 ASP A O 1
ATOM 669 N N . ALA A 1 86 ? 13.555 1.522 -21.932 1.00 92.56 86 ALA A N 1
ATOM 670 C CA . ALA A 1 86 ? 13.989 0.300 -21.257 1.00 92.56 86 ALA A CA 1
ATOM 671 C C . ALA A 1 86 ? 13.372 -0.976 -21.866 1.00 92.56 86 ALA A C 1
ATOM 673 O O . ALA A 1 86 ? 14.067 -1.976 -22.036 1.00 92.56 86 ALA A O 1
ATOM 674 N N . LEU A 1 87 ? 12.082 -0.952 -22.231 1.00 95.12 87 LEU A N 1
ATOM 675 C CA . LEU A 1 87 ? 11.406 -2.095 -22.865 1.00 95.12 87 LEU A CA 1
ATOM 676 C C . LEU A 1 87 ? 11.905 -2.309 -24.296 1.00 95.12 87 LEU A C 1
ATOM 678 O O . LEU A 1 87 ? 12.145 -3.446 -24.705 1.00 95.12 87 LEU A O 1
ATOM 682 N N . ARG A 1 88 ? 12.094 -1.219 -25.048 1.00 94.50 88 ARG A N 1
ATOM 683 C CA . ARG A 1 88 ? 12.609 -1.264 -26.420 1.00 94.50 88 ARG A CA 1
ATOM 684 C C . ARG A 1 88 ? 14.027 -1.832 -26.461 1.00 94.50 88 ARG A C 1
ATOM 686 O O . ARG A 1 88 ? 14.283 -2.740 -27.244 1.00 94.50 88 ARG A O 1
ATOM 693 N N . GLU A 1 89 ? 14.920 -1.340 -25.607 1.00 95.62 89 GLU A N 1
ATOM 694 C CA . GLU A 1 89 ? 16.303 -1.817 -25.474 1.00 95.62 89 GLU A CA 1
ATOM 695 C C . GLU A 1 89 ? 16.371 -3.280 -25.031 1.00 95.62 89 GLU A C 1
ATOM 697 O O . GLU A 1 89 ? 17.231 -4.029 -25.487 1.00 95.62 89 GLU A O 1
ATOM 702 N N . PHE A 1 90 ? 15.445 -3.707 -24.168 1.00 96.31 90 PHE A N 1
ATOM 703 C CA . PHE A 1 90 ? 15.339 -5.102 -23.745 1.00 96.31 90 PHE A CA 1
ATOM 704 C C . PHE A 1 90 ? 14.751 -6.027 -24.828 1.00 96.31 90 PHE A C 1
ATOM 706 O O . PHE A 1 90 ? 14.802 -7.246 -24.683 1.00 96.31 90 PHE A O 1
ATOM 713 N N . GLY A 1 91 ? 14.207 -5.472 -25.917 1.00 95.94 91 GLY A N 1
ATOM 714 C CA . GLY A 1 91 ? 13.666 -6.237 -27.041 1.00 95.94 91 GLY A CA 1
ATOM 715 C C . GLY A 1 91 ? 12.328 -6.922 -26.750 1.00 95.94 91 GLY A C 1
ATOM 716 O O . GLY A 1 91 ? 12.041 -7.961 -27.343 1.00 95.94 91 GLY A O 1
ATOM 717 N N . VAL A 1 92 ? 11.513 -6.375 -25.840 1.00 95.81 92 VAL A N 1
ATOM 718 C CA . VAL A 1 92 ? 10.185 -6.922 -25.520 1.00 95.81 92 VAL A CA 1
ATOM 719 C C . VAL A 1 92 ? 9.080 -6.213 -26.308 1.00 95.81 92 VAL A C 1
ATOM 721 O O . VAL A 1 92 ? 9.090 -4.989 -26.469 1.00 95.81 92 VAL A O 1
ATOM 724 N N . GLU A 1 93 ? 8.091 -6.982 -26.771 1.00 95.81 93 GLU A N 1
ATOM 725 C CA . GLU A 1 93 ? 6.840 -6.429 -27.291 1.00 95.81 93 GLU A CA 1
ATOM 726 C C . GLU A 1 93 ? 6.174 -5.553 -26.219 1.00 95.81 93 GLU A C 1
ATOM 728 O O . GLU A 1 93 ? 6.058 -5.950 -25.055 1.00 95.81 93 GLU A O 1
ATOM 733 N N . HIS A 1 94 ? 5.760 -4.341 -26.584 1.00 95.50 94 HIS A N 1
ATOM 734 C CA . HIS A 1 94 ? 5.190 -3.412 -25.617 1.00 95.50 94 HIS A CA 1
ATOM 735 C C . HIS A 1 94 ? 4.081 -2.538 -26.191 1.00 95.50 94 HIS A C 1
ATOM 737 O O . HIS A 1 94 ? 4.083 -2.194 -27.371 1.00 95.50 94 HIS A O 1
ATOM 743 N N . ALA A 1 95 ? 3.164 -2.139 -25.311 1.00 92.81 95 ALA A N 1
ATOM 744 C CA . ALA A 1 95 ? 2.120 -1.162 -25.587 1.00 92.81 95 ALA A CA 1
ATOM 745 C C . ALA A 1 95 ? 2.214 0.021 -24.611 1.00 92.81 95 ALA A C 1
ATOM 747 O O . ALA A 1 95 ? 2.428 -0.163 -23.409 1.00 92.81 95 ALA A O 1
ATOM 748 N N . SER A 1 96 ? 2.029 1.238 -25.129 1.00 88.81 96 SER A N 1
ATOM 749 C CA . SER A 1 96 ? 1.771 2.415 -24.297 1.00 88.81 96 SER A CA 1
ATOM 750 C C . SER A 1 96 ? 0.261 2.576 -24.157 1.00 88.81 96 SER A C 1
ATOM 752 O O . SER A 1 96 ? -0.454 2.672 -25.153 1.00 88.81 96 SER A O 1
ATOM 754 N N . CYS A 1 97 ? -0.213 2.573 -22.917 1.00 87.31 97 CYS A N 1
ATOM 755 C CA . CYS A 1 97 ? -1.620 2.674 -22.549 1.00 87.31 97 CYS A CA 1
ATOM 756 C C . CYS A 1 97 ? -1.811 3.956 -2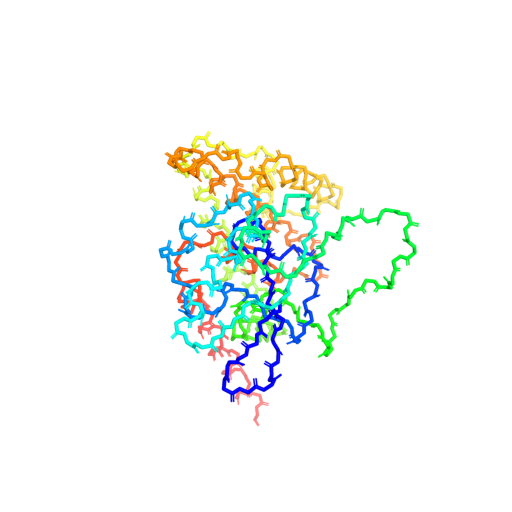1.726 1.00 87.31 97 CYS A C 1
ATOM 758 O O . CYS A 1 97 ? -1.985 3.876 -20.505 1.00 87.31 97 CYS A O 1
ATOM 760 N N . PRO A 1 98 ? -1.683 5.149 -22.342 1.00 81.56 98 PRO A N 1
ATOM 761 C CA . PRO A 1 98 ? -1.880 6.397 -21.622 1.00 81.56 98 PRO A CA 1
ATOM 762 C C . PRO A 1 98 ? -3.306 6.456 -21.076 1.00 81.56 98 PRO A C 1
ATOM 764 O O . PRO A 1 98 ? -4.227 5.863 -21.636 1.00 81.56 98 PRO A O 1
ATOM 767 N N . ARG A 1 99 ? -3.494 7.192 -19.980 1.00 75.12 99 ARG A N 1
ATOM 768 C CA . ARG A 1 99 ? -4.831 7.415 -19.435 1.00 75.12 99 ARG A CA 1
ATOM 769 C C . ARG A 1 99 ? -5.676 8.161 -20.469 1.00 75.12 99 ARG A C 1
ATOM 771 O O . ARG A 1 99 ? -5.355 9.303 -20.799 1.00 75.12 99 ARG A O 1
ATOM 778 N N . ASP A 1 100 ? -6.738 7.522 -20.944 1.00 72.56 100 ASP A N 1
ATOM 779 C CA . ASP A 1 100 ? -7.761 8.180 -21.747 1.00 72.56 100 ASP A CA 1
ATOM 780 C C . ASP A 1 100 ? -8.831 8.762 -20.816 1.00 72.56 100 ASP A C 1
ATOM 782 O O . ASP A 1 100 ? -9.388 8.064 -19.968 1.00 72.56 100 ASP A O 1
ATOM 786 N N . TYR A 1 101 ? -9.071 10.067 -20.932 1.00 68.75 101 TYR A N 1
ATOM 787 C CA . TYR A 1 101 ? -10.086 10.786 -20.158 1.00 68.75 101 TYR A CA 1
ATOM 788 C C . TYR A 1 101 ? -11.418 10.919 -20.915 1.00 68.75 101 TYR A C 1
ATOM 790 O O . TYR A 1 101 ? -12.380 11.440 -20.355 1.00 68.75 101 TYR A O 1
ATOM 798 N N . ASN A 1 102 ? -11.472 10.473 -22.174 1.00 65.44 102 ASN A N 1
ATOM 799 C CA . ASN A 1 102 ? -12.617 10.621 -23.071 1.00 65.44 102 ASN A CA 1
ATOM 800 C C . ASN A 1 102 ? -13.383 9.310 -23.305 1.00 65.44 102 ASN A C 1
ATOM 802 O O . ASN A 1 102 ? -14.474 9.344 -23.874 1.00 65.44 102 ASN A O 1
ATOM 806 N N . GLU A 1 103 ? -12.846 8.162 -22.889 1.00 60.88 103 GLU A N 1
ATOM 807 C CA . GLU A 1 103 ? -13.533 6.879 -23.028 1.00 60.88 103 GLU A CA 1
ATOM 808 C C . GLU A 1 103 ? -14.579 6.672 -21.924 1.00 60.88 103 GLU A C 1
ATOM 810 O O . GLU A 1 103 ? -14.348 6.952 -20.745 1.00 60.88 103 GLU A O 1
ATOM 815 N N . LEU A 1 104 ? -15.736 6.121 -22.311 1.00 65.50 104 LEU A N 1
ATOM 816 C CA . LEU A 1 104 ? -16.650 5.465 -21.377 1.00 65.50 104 LEU A CA 1
ATOM 817 C C . LEU A 1 104 ? -15.915 4.258 -20.797 1.00 65.50 104 LEU A C 1
ATOM 819 O O . LEU A 1 104 ? -15.951 3.162 -21.358 1.00 65.50 104 LEU A O 1
ATOM 823 N N . LEU A 1 105 ? -15.205 4.481 -19.694 1.00 66.38 105 LEU A N 1
ATOM 824 C CA . LEU A 1 105 ? -14.519 3.410 -18.998 1.00 66.38 105 LEU A CA 1
ATOM 825 C C . LEU A 1 105 ? -15.558 2.373 -18.543 1.00 66.38 105 LEU A C 1
ATOM 827 O O . LEU A 1 105 ? -16.649 2.752 -18.095 1.00 66.38 105 LEU A O 1
ATOM 831 N N . PRO A 1 106 ? -15.246 1.068 -18.636 1.00 72.62 106 PRO A N 1
ATOM 832 C CA . PRO A 1 106 ? -16.053 0.058 -17.969 1.00 72.62 106 PRO A CA 1
ATOM 833 C C . PRO A 1 106 ? -16.194 0.406 -16.483 1.00 72.62 106 PRO A C 1
ATOM 835 O O . PRO A 1 106 ? -15.367 1.132 -15.921 1.00 72.62 106 PRO A O 1
ATOM 838 N N . ALA A 1 107 ? -17.252 -0.111 -15.849 1.00 80.56 107 ALA A N 1
ATOM 839 C CA . ALA A 1 107 ? -17.460 0.086 -14.419 1.00 80.56 107 ALA A CA 1
ATOM 840 C C . ALA A 1 107 ? -16.156 -0.227 -13.659 1.00 80.56 107 ALA A C 1
ATOM 842 O O . ALA A 1 107 ? -15.517 -1.244 -13.958 1.00 80.56 107 ALA A O 1
ATOM 843 N N . PRO A 1 108 ? -15.727 0.648 -12.730 1.00 81.19 108 PRO A N 1
ATOM 844 C CA . PRO A 1 108 ? -14.471 0.447 -12.030 1.00 81.19 108 PRO A CA 1
ATOM 845 C C . PRO A 1 108 ? -14.510 -0.896 -11.290 1.00 81.19 108 PRO A C 1
ATOM 847 O O . PRO A 1 108 ? -15.572 -1.264 -10.774 1.00 81.19 108 PRO A O 1
ATOM 850 N N . PRO A 1 109 ? -13.380 -1.624 -11.214 1.00 86.38 109 PRO A N 1
ATOM 851 C CA . PRO A 1 109 ? -13.291 -2.820 -10.392 1.00 86.38 109 PRO A CA 1
ATOM 852 C C . PRO A 1 109 ? -13.785 -2.548 -8.972 1.00 86.38 109 PRO A C 1
ATOM 854 O O . PRO A 1 109 ? -13.564 -1.465 -8.426 1.00 86.38 109 PRO A O 1
ATOM 857 N N . VAL A 1 110 ? -14.433 -3.542 -8.375 1.00 91.50 110 VAL A N 1
ATOM 858 C CA . VAL A 1 110 ? -14.895 -3.514 -6.984 1.00 91.50 110 VAL A CA 1
ATOM 859 C C . VAL A 1 110 ? -14.232 -4.644 -6.211 1.00 91.50 110 VAL A C 1
ATOM 861 O O . VAL A 1 110 ? -13.704 -5.582 -6.805 1.00 91.50 110 VAL A O 1
ATOM 864 N N . LEU A 1 111 ? -14.244 -4.562 -4.881 1.00 92.31 111 LEU A N 1
ATOM 865 C CA . LEU A 1 111 ? -13.790 -5.669 -4.051 1.00 92.31 111 LEU A CA 1
ATOM 866 C C . LEU A 1 111 ? -14.799 -6.822 -4.145 1.00 92.31 111 LEU A C 1
ATOM 868 O O . LEU A 1 111 ? -15.906 -6.723 -3.622 1.00 92.31 111 LEU A O 1
ATOM 872 N N . ASP A 1 112 ? -14.408 -7.896 -4.822 1.00 92.62 112 ASP A N 1
ATOM 873 C CA . ASP A 1 112 ? -15.230 -9.077 -5.090 1.00 92.62 112 ASP A CA 1
ATOM 874 C C . ASP A 1 112 ? -14.361 -10.354 -5.109 1.00 92.62 112 ASP A C 1
ATOM 876 O O . ASP A 1 112 ? -13.196 -10.346 -4.696 1.00 92.62 112 ASP A O 1
ATOM 880 N N . ASP A 1 113 ? -14.904 -11.470 -5.597 1.00 92.56 113 ASP A N 1
ATOM 881 C CA . ASP A 1 113 ? -14.182 -12.745 -5.713 1.00 92.56 113 ASP A CA 1
ATOM 882 C C . ASP A 1 113 ? -13.089 -12.736 -6.797 1.00 92.56 113 ASP A C 1
ATOM 884 O O . ASP A 1 113 ? -12.165 -13.554 -6.770 1.00 92.56 113 ASP A O 1
ATOM 888 N N . MET A 1 114 ? -13.088 -11.748 -7.694 1.00 94.62 114 MET A N 1
ATOM 889 C CA . MET A 1 114 ? -12.107 -11.602 -8.774 1.00 94.62 114 MET A CA 1
ATOM 890 C C . MET A 1 114 ? -10.990 -10.607 -8.444 1.00 94.62 114 MET A C 1
ATOM 892 O O . MET A 1 114 ? -9.868 -10.786 -8.922 1.00 94.62 114 MET A O 1
ATOM 896 N N . HIS A 1 115 ? -11.247 -9.622 -7.581 1.00 95.94 115 HIS A N 1
ATOM 897 C CA . HIS A 1 115 ? -10.287 -8.595 -7.185 1.00 95.94 115 HIS A CA 1
ATOM 898 C C . HIS A 1 115 ? -9.926 -8.634 -5.697 1.00 95.94 115 HIS A C 1
ATOM 900 O O . HIS A 1 115 ? -10.770 -8.776 -4.817 1.00 95.94 115 HIS A O 1
ATOM 906 N N . ALA A 1 116 ? -8.641 -8.484 -5.404 1.00 96.38 116 ALA A N 1
ATOM 907 C CA . ALA A 1 116 ? -8.097 -8.468 -4.062 1.00 96.38 116 ALA A CA 1
ATOM 908 C C . ALA A 1 116 ? -7.922 -7.039 -3.535 1.00 96.38 116 ALA A C 1
ATOM 910 O O . ALA A 1 116 ? -7.584 -6.106 -4.271 1.00 96.38 116 ALA A O 1
ATOM 911 N N . HIS A 1 117 ? -8.088 -6.902 -2.220 1.00 96.75 117 HIS A N 1
ATOM 912 C CA . HIS A 1 117 ? -7.676 -5.720 -1.477 1.00 96.75 117 HIS A CA 1
ATOM 913 C C . HIS A 1 117 ? -6.147 -5.570 -1.522 1.00 96.75 117 HIS A C 1
ATOM 915 O O . HIS A 1 117 ? -5.422 -6.558 -1.416 1.00 96.75 117 HIS A O 1
ATOM 921 N N . ARG A 1 118 ? -5.639 -4.339 -1.606 1.00 96.81 118 ARG A N 1
ATOM 922 C CA . ARG A 1 118 ? -4.198 -4.027 -1.681 1.00 96.81 118 ARG A CA 1
ATOM 923 C C . ARG A 1 118 ? -3.342 -4.647 -0.565 1.00 96.81 118 ARG A C 1
ATOM 925 O O . ARG A 1 118 ? -2.278 -5.187 -0.848 1.00 96.81 118 ARG A O 1
ATOM 932 N N . LEU A 1 119 ? -3.845 -4.681 0.675 1.00 97.00 119 LEU A N 1
ATOM 933 C CA . LEU A 1 119 ? -3.201 -5.407 1.783 1.00 97.00 119 LEU A CA 1
ATOM 934 C C . LEU A 1 119 ? -3.106 -6.911 1.513 1.00 97.00 119 LEU A C 1
ATOM 936 O O . LEU A 1 119 ? -2.069 -7.496 1.779 1.00 97.00 119 LEU A O 1
ATOM 940 N N . ALA A 1 120 ? -4.149 -7.528 0.954 1.00 96.44 120 ALA A N 1
ATOM 941 C CA . ALA A 1 120 ? -4.156 -8.959 0.651 1.00 96.44 120 ALA A CA 1
ATOM 942 C C . ALA A 1 120 ? -3.198 -9.316 -0.493 1.00 96.44 120 ALA A C 1
ATOM 944 O O . ALA A 1 120 ? -2.655 -10.415 -0.519 1.00 96.44 120 ALA A O 1
ATOM 945 N N . VAL A 1 121 ? -2.989 -8.392 -1.437 1.00 96.38 121 VAL A N 1
ATOM 946 C CA . VAL A 1 121 ? -2.032 -8.574 -2.537 1.00 96.38 121 VAL A CA 1
ATOM 947 C C . VAL A 1 121 ? -0.612 -8.685 -1.999 1.00 96.38 121 VAL A C 1
ATOM 949 O O . VAL A 1 121 ? 0.131 -9.552 -2.447 1.00 96.38 121 VAL A O 1
ATOM 952 N N . GLN A 1 122 ? -0.236 -7.811 -1.064 1.00 93.56 122 GLN A N 1
ATOM 953 C CA . GLN A 1 122 ? 1.144 -7.705 -0.593 1.00 93.56 122 GLN A CA 1
ATOM 954 C C . GLN A 1 122 ? 1.426 -8.522 0.676 1.00 93.56 122 GLN A C 1
ATOM 956 O O . GLN A 1 122 ? 2.519 -9.061 0.827 1.00 93.56 122 GLN A O 1
ATOM 961 N N . TRP A 1 123 ? 0.428 -8.673 1.546 1.00 94.44 123 TRP A N 1
ATOM 962 C CA . TRP A 1 123 ? 0.482 -9.445 2.785 1.00 94.44 123 TRP A CA 1
ATOM 963 C C . TRP A 1 123 ? -0.773 -10.326 2.921 1.00 94.44 123 TRP A C 1
ATOM 965 O O . TRP A 1 123 ? -1.679 -10.014 3.707 1.00 94.44 123 TRP A O 1
ATOM 975 N N . PRO A 1 124 ? -0.846 -11.438 2.164 1.00 93.25 124 PRO A N 1
ATOM 976 C CA . PRO A 1 124 ? -2.028 -12.301 2.118 1.00 93.25 124 PRO A CA 1
ATOM 977 C C . PRO A 1 124 ? -2.404 -12.902 3.477 1.00 93.25 124 PRO A C 1
ATOM 979 O O . PRO A 1 124 ? -3.581 -13.166 3.703 1.00 93.25 124 PRO A O 1
ATOM 982 N N . ASP A 1 125 ? -1.445 -13.053 4.394 1.00 93.62 125 ASP A N 1
ATOM 983 C CA . ASP A 1 125 ? -1.694 -13.564 5.746 1.00 93.62 125 ASP A CA 1
ATOM 984 C C . ASP A 1 125 ? -2.183 -12.479 6.719 1.00 93.62 125 ASP A C 1
ATOM 986 O O . ASP A 1 125 ? -2.966 -12.766 7.624 1.00 93.62 125 ASP A O 1
ATOM 990 N N . LEU A 1 126 ? -1.766 -11.218 6.543 1.00 96.00 126 LEU A N 1
ATOM 991 C CA . LEU A 1 126 ? -2.145 -10.126 7.451 1.00 96.00 126 LEU A CA 1
ATOM 992 C C . LEU A 1 126 ? -3.567 -9.634 7.204 1.00 96.00 126 LEU A C 1
ATOM 994 O O . LEU A 1 126 ? -4.292 -9.361 8.159 1.00 96.00 126 LEU A O 1
ATOM 998 N N . PHE A 1 127 ? -3.981 -9.538 5.938 1.00 96.75 127 PHE A N 1
ATOM 999 C CA . PHE A 1 127 ? -5.324 -9.080 5.585 1.00 96.75 127 PHE A CA 1
ATOM 1000 C C . PHE A 1 127 ? -6.446 -9.849 6.311 1.00 96.75 127 PHE A C 1
ATOM 1002 O O . PHE A 1 127 ? -7.210 -9.210 7.032 1.00 96.75 127 PHE A O 1
ATOM 1009 N N . PRO A 1 128 ? -6.542 -11.193 6.225 1.00 96.56 128 PRO A N 1
ATOM 1010 C CA . PRO A 1 128 ? -7.607 -11.933 6.898 1.00 96.56 128 PRO A CA 1
ATOM 1011 C C . PRO A 1 128 ? -7.528 -11.846 8.428 1.00 96.56 128 PRO A C 1
ATOM 1013 O O . PRO A 1 128 ? -8.566 -11.921 9.084 1.00 96.56 128 PRO A O 1
ATOM 1016 N N . ARG A 1 129 ? -6.330 -11.684 9.008 1.00 97.38 129 ARG A N 1
ATOM 1017 C CA . ARG A 1 129 ? -6.153 -11.487 10.457 1.00 97.38 129 ARG A CA 1
ATOM 1018 C C . ARG A 1 129 ? -6.739 -10.149 10.898 1.00 97.38 129 ARG A C 1
ATOM 1020 O O . ARG A 1 129 ? -7.581 -10.122 11.791 1.00 97.38 129 ARG A O 1
ATOM 1027 N N . ILE A 1 130 ? -6.354 -9.062 10.225 1.00 97.62 130 ILE A N 1
ATOM 1028 C CA . ILE A 1 130 ? -6.847 -7.712 10.525 1.00 97.62 130 ILE A CA 1
ATOM 1029 C C . ILE A 1 130 ? -8.357 -7.627 10.303 1.00 97.62 130 ILE A C 1
ATOM 1031 O O . ILE A 1 130 ? -9.052 -7.120 11.176 1.00 97.62 130 ILE A O 1
ATOM 1035 N N . THR A 1 131 ? -8.882 -8.158 9.194 1.00 96.75 131 THR A N 1
ATOM 1036 C CA . THR A 1 131 ? -10.329 -8.164 8.929 1.00 96.75 131 THR A CA 1
ATOM 1037 C C . THR A 1 131 ? -11.093 -8.915 10.017 1.00 96.75 131 THR A C 1
ATOM 1039 O O . THR A 1 131 ? -12.040 -8.377 10.577 1.00 96.75 131 THR A O 1
ATOM 1042 N N . ARG A 1 132 ? -10.643 -10.116 10.401 1.00 97.25 132 ARG A N 1
ATOM 1043 C CA . ARG A 1 132 ? -11.314 -10.902 11.446 1.00 97.25 132 ARG A CA 1
ATOM 1044 C C . ARG A 1 132 ? -11.310 -10.198 12.802 1.00 97.25 132 ARG A C 1
ATOM 1046 O O . ARG A 1 132 ? -12.318 -10.218 13.501 1.00 97.25 132 ARG A O 1
ATOM 1053 N N . LEU A 1 133 ? -10.185 -9.597 13.189 1.00 97.81 133 LEU A N 1
ATOM 1054 C CA . LEU A 1 133 ? -10.100 -8.846 14.441 1.00 97.81 133 LEU A CA 1
ATOM 1055 C C . LEU A 1 133 ? -10.909 -7.548 14.387 1.00 97.81 133 LEU A C 1
ATOM 1057 O O . LEU A 1 133 ? -11.456 -7.148 15.407 1.00 97.81 133 LEU A O 1
ATOM 1061 N N . ALA A 1 134 ? -11.008 -6.905 13.222 1.00 96.44 134 ALA A N 1
ATOM 1062 C CA . ALA A 1 134 ? -11.858 -5.737 13.023 1.00 96.44 134 ALA A CA 1
ATOM 1063 C C . ALA A 1 134 ? -13.343 -6.083 13.213 1.00 96.44 134 ALA A C 1
ATOM 1065 O O . ALA A 1 134 ? -14.053 -5.347 13.898 1.00 96.44 134 ALA A O 1
ATOM 1066 N N . ASP A 1 135 ? -13.777 -7.222 12.668 1.00 96.31 135 ASP A N 1
ATOM 1067 C CA . ASP A 1 135 ? -15.143 -7.733 12.818 1.00 96.31 135 ASP A CA 1
ATOM 1068 C C . ASP A 1 135 ? -15.450 -8.141 14.268 1.00 96.31 135 ASP A C 1
ATOM 1070 O O . ASP A 1 135 ? -16.569 -7.953 14.742 1.00 96.31 135 ASP A O 1
ATOM 1074 N N . TRP A 1 136 ? -14.462 -8.689 14.987 1.00 96.50 136 TRP A N 1
ATOM 1075 C CA . TRP A 1 136 ? -14.595 -9.044 16.405 1.00 96.50 136 TRP A CA 1
ATOM 1076 C C . TRP A 1 136 ? -14.595 -7.809 17.318 1.00 96.50 136 TRP A C 1
ATOM 1078 O O . TRP A 1 136 ? -15.498 -7.642 18.136 1.00 96.50 136 TRP A O 1
ATOM 1088 N N . ASN A 1 137 ? -13.584 -6.946 17.194 1.00 96.75 137 ASN A N 1
ATOM 1089 C CA . ASN A 1 137 ? -13.406 -5.758 18.022 1.00 96.75 137 ASN A CA 1
ATOM 1090 C C . ASN A 1 137 ? -12.537 -4.698 17.318 1.00 96.75 137 ASN A C 1
ATOM 1092 O O . ASN A 1 137 ? -11.371 -4.471 17.660 1.00 96.75 137 ASN A O 1
ATOM 1096 N N . GLY A 1 138 ? -13.123 -3.999 16.343 1.00 96.44 138 GLY A N 1
ATOM 1097 C CA . GLY A 1 138 ? -12.444 -2.930 15.6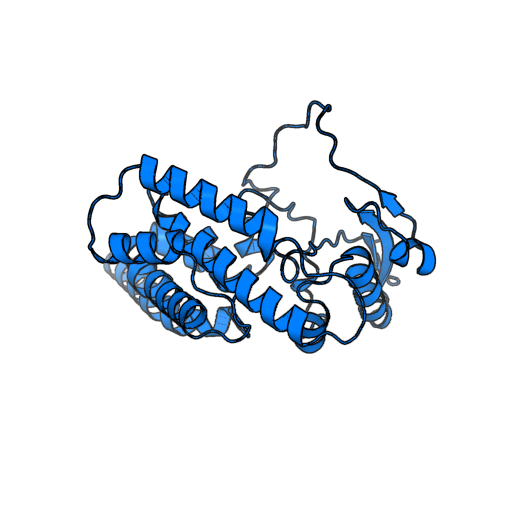05 1.00 96.44 138 GLY A CA 1
ATOM 1098 C C . GLY A 1 138 ? -11.894 -1.806 16.487 1.00 96.44 138 GLY A C 1
ATOM 1099 O O . GLY A 1 138 ? -10.839 -1.257 16.177 1.00 96.44 138 GLY A O 1
ATOM 1100 N N . GLY A 1 139 ? -12.534 -1.508 17.624 1.00 95.88 139 GLY A N 1
ATOM 1101 C CA . GLY A 1 139 ? -12.024 -0.531 18.591 1.00 95.88 139 GLY A CA 1
ATOM 1102 C C . GLY A 1 139 ? -10.708 -0.971 19.239 1.00 95.88 139 GLY A C 1
ATOM 1103 O O . GLY A 1 139 ? -9.785 -0.167 19.377 1.00 95.88 139 GLY A O 1
ATOM 1104 N N . ALA A 1 140 ? -10.579 -2.255 19.587 1.00 97.06 140 ALA A N 1
ATOM 1105 C CA . ALA A 1 140 ? -9.336 -2.804 20.119 1.00 97.06 140 ALA A CA 1
ATOM 1106 C C . ALA A 1 140 ? -8.217 -2.798 19.069 1.00 97.06 140 ALA A C 1
ATOM 1108 O O . ALA A 1 140 ? -7.100 -2.399 19.392 1.00 97.06 140 ALA A O 1
ATOM 1109 N N . VAL A 1 141 ? -8.510 -3.161 17.814 1.00 97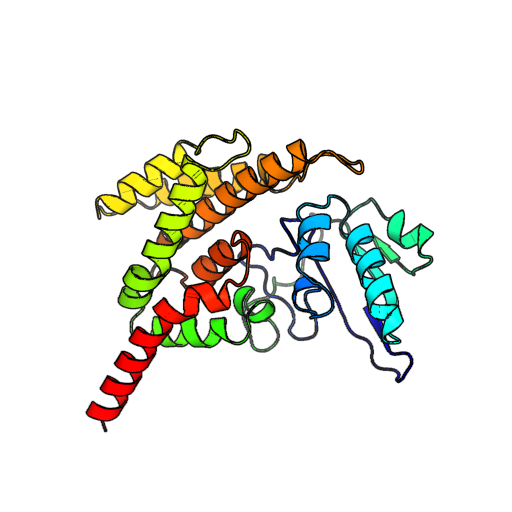.75 141 VAL A N 1
ATOM 1110 C CA . VAL A 1 141 ? -7.524 -3.091 16.719 1.00 97.75 141 VAL A CA 1
ATOM 1111 C C . VAL A 1 141 ? -7.081 -1.649 16.470 1.00 97.75 141 VAL A C 1
ATOM 1113 O O . VAL A 1 141 ? -5.885 -1.380 16.366 1.00 97.75 141 VAL A O 1
ATOM 1116 N N . LEU A 1 142 ? -8.020 -0.703 16.426 1.00 96.38 142 LEU A N 1
ATOM 1117 C CA . LEU A 1 142 ? -7.707 0.713 16.252 1.00 96.38 142 LEU A CA 1
ATOM 1118 C C . LEU A 1 142 ? -6.757 1.205 17.355 1.00 96.38 142 LEU A C 1
ATOM 1120 O O . LEU A 1 142 ? -5.695 1.743 17.055 1.00 96.38 142 LEU A O 1
ATOM 1124 N N . ASN A 1 143 ? -7.092 0.960 18.622 1.00 95.81 143 ASN A N 1
ATOM 1125 C CA . ASN A 1 143 ? -6.355 1.513 19.760 1.00 95.81 143 ASN A CA 1
ATOM 1126 C C . ASN A 1 143 ? -5.045 0.780 20.083 1.00 95.81 143 ASN A C 1
ATOM 1128 O O . ASN A 1 143 ? -4.100 1.409 20.547 1.00 95.81 143 ASN A O 1
ATOM 1132 N N . ARG A 1 144 ? -4.978 -0.543 19.883 1.00 97.31 144 ARG A N 1
ATOM 1133 C CA . ARG A 1 144 ? -3.815 -1.369 20.269 1.00 97.31 144 ARG A CA 1
ATOM 1134 C C . ARG A 1 144 ? -2.883 -1.693 19.104 1.00 97.31 144 ARG A C 1
ATOM 1136 O O . ARG A 1 144 ? -1.786 -2.178 19.353 1.00 97.31 144 ARG A O 1
ATOM 1143 N N . VAL A 1 145 ? -3.304 -1.433 17.864 1.00 97.00 145 VAL A N 1
ATOM 1144 C CA . VAL A 1 145 ? -2.496 -1.679 16.660 1.00 97.00 145 VAL A CA 1
ATOM 1145 C C . VAL A 1 145 ? -2.297 -0.390 15.870 1.00 97.00 145 VAL A C 1
ATOM 1147 O O . VAL A 1 145 ? -1.165 0.046 15.690 1.00 97.00 145 VAL A O 1
ATOM 1150 N N . MET A 1 146 ? -3.379 0.261 15.430 1.00 97.00 146 MET A N 1
ATOM 1151 C CA . MET A 1 146 ? -3.249 1.413 14.526 1.00 97.00 146 MET A CA 1
ATOM 1152 C C . MET A 1 146 ? -2.716 2.665 15.224 1.00 97.00 146 MET A C 1
ATOM 1154 O O . MET A 1 146 ? -1.866 3.343 14.660 1.00 97.00 146 MET A O 1
ATOM 1158 N N . VAL A 1 147 ? -3.168 2.976 16.442 1.00 96.06 147 VAL A N 1
ATOM 1159 C CA . VAL A 1 147 ? -2.669 4.140 17.194 1.00 96.06 147 VAL A CA 1
ATOM 1160 C C . VAL A 1 147 ? -1.157 4.039 17.457 1.00 96.06 147 VAL A C 1
ATOM 1162 O O . VAL A 1 147 ? -0.460 4.981 17.083 1.00 96.06 147 VAL A O 1
ATOM 1165 N N . PRO A 1 148 ? -0.609 2.928 18.000 1.00 96.00 148 PRO A N 1
ATOM 1166 C CA . PRO A 1 148 ? 0.840 2.770 18.146 1.00 96.00 148 PRO A CA 1
ATOM 1167 C C . PRO A 1 148 ? 1.611 2.916 16.830 1.00 96.00 148 PRO A C 1
ATOM 1169 O O . PRO A 1 148 ? 2.622 3.613 16.799 1.00 96.00 148 PRO A O 1
ATOM 1172 N N . LEU A 1 149 ? 1.108 2.330 15.735 1.00 95.94 149 LEU A N 1
ATOM 1173 C CA . LEU A 1 149 ? 1.722 2.484 14.413 1.00 95.94 149 LEU A CA 1
ATOM 1174 C C . LEU A 1 149 ? 1.755 3.946 13.958 1.00 95.94 149 LEU A C 1
ATOM 1176 O O . LEU A 1 149 ? 2.780 4.421 13.482 1.00 95.94 149 LEU A O 1
ATOM 1180 N N . VAL A 1 150 ? 0.653 4.683 14.111 1.00 95.69 150 VAL A N 1
ATOM 1181 C CA . VAL A 1 150 ? 0.612 6.095 13.710 1.00 95.69 150 VAL A CA 1
ATOM 1182 C C . VAL A 1 150 ? 1.497 6.956 14.598 1.00 95.69 150 VAL A C 1
ATOM 1184 O O . VAL A 1 150 ? 2.113 7.885 14.089 1.00 95.69 150 VAL A O 1
ATOM 1187 N N . MET A 1 151 ? 1.623 6.642 15.888 1.00 95.62 151 MET A N 1
ATOM 1188 C CA . MET A 1 151 ? 2.578 7.324 16.764 1.00 95.62 151 MET A CA 1
ATOM 1189 C C . MET A 1 151 ? 4.017 7.153 16.265 1.00 95.62 151 MET A C 1
ATOM 1191 O O . MET A 1 151 ? 4.738 8.143 16.180 1.00 95.62 151 MET A O 1
ATOM 1195 N N . GLU A 1 152 ? 4.415 5.938 15.881 1.00 94.94 152 GLU A N 1
ATOM 1196 C CA . GLU A 1 152 ? 5.736 5.670 15.295 1.00 94.94 152 GLU A CA 1
ATOM 1197 C C . GLU A 1 152 ? 5.927 6.413 13.964 1.00 94.94 152 GLU A C 1
ATOM 1199 O O . GLU A 1 152 ? 6.955 7.049 13.735 1.00 94.94 152 GLU A O 1
ATOM 1204 N N . MET A 1 153 ? 4.911 6.413 13.098 1.00 96.25 153 MET A N 1
ATOM 1205 C CA . MET A 1 153 ? 4.957 7.152 11.835 1.00 96.25 153 MET A CA 1
ATOM 1206 C C . MET A 1 153 ? 5.043 8.669 12.051 1.00 96.25 153 MET A C 1
ATOM 1208 O O . MET A 1 153 ? 5.767 9.346 11.326 1.00 96.25 153 MET A O 1
ATOM 1212 N N . MET A 1 154 ? 4.320 9.216 13.031 1.00 96.12 154 MET A N 1
ATOM 1213 C CA . MET A 1 154 ? 4.367 10.638 13.382 1.00 96.12 154 MET A CA 1
ATOM 1214 C C . MET A 1 154 ? 5.721 11.027 13.971 1.00 96.12 154 MET A C 1
ATOM 1216 O O . MET A 1 154 ? 6.239 12.080 13.606 1.00 96.12 154 MET A O 1
ATOM 1220 N N . ASP A 1 155 ? 6.317 10.177 14.810 1.00 94.19 155 ASP A N 1
ATOM 1221 C CA . ASP A 1 155 ? 7.688 10.357 15.296 1.00 94.19 155 ASP A CA 1
ATOM 1222 C C . ASP A 1 155 ? 8.680 10.392 14.125 1.00 94.19 155 ASP A C 1
ATOM 1224 O O . ASP A 1 155 ? 9.459 11.336 13.993 1.00 94.19 155 ASP A O 1
ATOM 1228 N N . GLY A 1 156 ? 8.557 9.444 13.191 1.00 93.69 156 GLY A N 1
ATOM 1229 C CA . GLY A 1 156 ? 9.349 9.415 11.964 1.00 93.69 156 GLY A CA 1
ATOM 1230 C C . GLY A 1 156 ? 9.133 10.634 11.060 1.00 93.69 156 GLY A C 1
ATOM 1231 O O . GLY A 1 156 ? 10.069 11.079 10.411 1.00 93.69 156 GLY A O 1
ATOM 1232 N N . VAL A 1 157 ? 7.937 11.224 11.023 1.00 94.75 157 VAL A N 1
ATOM 1233 C CA . VAL A 1 157 ? 7.675 12.470 10.280 1.00 94.75 157 VAL A CA 1
ATOM 1234 C C . VAL A 1 157 ? 8.268 13.697 10.985 1.00 94.75 157 VAL A C 1
ATOM 1236 O O . VAL A 1 157 ? 8.681 14.646 10.324 1.00 94.75 157 VAL A O 1
ATOM 1239 N N . GLN A 1 158 ? 8.287 13.721 12.317 1.00 90.75 158 GLN A N 1
ATOM 1240 C CA . GLN A 1 158 ? 8.781 14.858 13.104 1.00 90.75 158 GLN A CA 1
ATOM 1241 C C . GLN A 1 158 ? 10.305 14.878 13.227 1.00 90.75 158 GLN A C 1
ATOM 1243 O O . GLN A 1 158 ? 10.907 15.951 13.248 1.00 90.75 158 GLN A O 1
ATOM 1248 N N . HIS A 1 159 ? 10.915 13.698 13.312 1.00 85.81 159 HIS A N 1
ATOM 1249 C CA . HIS A 1 159 ? 12.345 13.512 13.547 1.00 85.81 159 HIS A CA 1
ATOM 1250 C C . HIS A 1 159 ? 13.071 12.877 12.353 1.00 85.81 159 HIS A C 1
ATOM 1252 O O . HIS A 1 159 ? 14.281 12.651 12.413 1.00 85.81 159 HIS A O 1
ATOM 1258 N N . GLY A 1 160 ? 12.345 12.575 11.276 1.00 68.75 160 GLY A N 1
ATOM 1259 C CA . GLY A 1 160 ? 12.872 11.933 10.079 1.00 68.75 160 GLY A CA 1
ATOM 1260 C C . GLY A 1 160 ? 13.983 12.733 9.413 1.00 68.75 160 GLY A C 1
ATOM 1261 O O . GLY A 1 160 ? 13.944 13.959 9.317 1.00 68.75 160 GLY A O 1
ATOM 1262 N N . GLY A 1 161 ? 14.994 12.013 8.926 1.00 65.81 161 GLY A N 1
ATOM 1263 C CA . GLY A 1 161 ? 16.010 12.584 8.045 1.00 65.81 161 GLY A CA 1
ATOM 1264 C C . GLY A 1 161 ? 15.412 13.053 6.712 1.00 65.81 161 GLY A C 1
ATOM 1265 O O . GLY A 1 161 ? 14.277 12.740 6.379 1.00 65.81 161 GLY A O 1
ATOM 1266 N N . GLY A 1 162 ? 16.190 13.798 5.924 1.00 74.81 162 GLY A N 1
ATOM 1267 C CA . GLY A 1 162 ? 15.773 14.253 4.587 1.00 74.81 162 GLY A CA 1
ATOM 1268 C C . GLY A 1 162 ? 15.239 15.680 4.508 1.00 74.81 162 GLY A C 1
ATOM 1269 O O . GLY A 1 162 ? 14.930 16.133 3.415 1.00 74.81 162 GLY A O 1
ATOM 1270 N N . GLY A 1 163 ? 15.188 16.418 5.623 1.00 80.31 163 GLY A N 1
ATOM 1271 C CA . GLY A 1 163 ? 14.886 17.857 5.619 1.00 80.31 163 GLY A CA 1
ATOM 1272 C C . GLY A 1 163 ? 13.449 18.212 5.222 1.00 80.31 163 GLY A C 1
ATOM 1273 O O . GLY A 1 163 ? 13.195 19.347 4.829 1.00 80.31 163 GLY A O 1
ATOM 1274 N N . VAL A 1 164 ? 12.527 17.249 5.302 1.00 88.25 164 VAL A N 1
ATOM 1275 C CA . VAL A 1 164 ? 11.101 17.442 5.025 1.00 88.25 164 VAL A CA 1
ATOM 1276 C C . VAL A 1 164 ? 10.387 17.750 6.333 1.00 88.25 164 VAL A C 1
ATOM 1278 O O . VAL A 1 164 ? 10.341 16.914 7.232 1.00 88.25 164 VAL A O 1
ATOM 1281 N N . ASP A 1 165 ? 9.809 18.942 6.434 1.00 89.88 165 ASP A N 1
ATOM 1282 C CA . ASP A 1 165 ? 9.023 19.322 7.603 1.00 89.88 165 ASP A CA 1
ATOM 1283 C C . ASP A 1 165 ? 7.664 18.612 7.623 1.00 89.88 165 ASP A C 1
ATOM 1285 O O . ASP A 1 165 ? 6.993 18.468 6.597 1.00 89.88 165 ASP A O 1
ATOM 1289 N N . CYS A 1 166 ? 7.201 18.259 8.826 1.00 93.88 166 CYS A N 1
ATOM 1290 C CA . CYS A 1 166 ? 5.833 17.800 9.052 1.00 93.88 166 CYS A CA 1
ATOM 1291 C C . CYS A 1 166 ? 4.823 18.862 8.558 1.00 93.88 166 CYS A C 1
ATOM 1293 O O . CYS A 1 166 ? 4.789 19.971 9.120 1.00 93.88 166 CYS A O 1
ATOM 1295 N N . PRO A 1 167 ? 3.973 18.550 7.558 1.00 94.31 167 PRO A N 1
ATOM 1296 C CA . PRO A 1 167 ? 3.014 19.512 7.035 1.00 94.31 167 PRO A CA 1
ATOM 1297 C C . PRO A 1 167 ? 2.021 19.967 8.114 1.00 94.31 167 PRO A C 1
ATOM 1299 O O . PRO A 1 167 ? 1.506 19.127 8.862 1.00 94.31 167 PRO A O 1
ATOM 1302 N N . PRO A 1 168 ? 1.670 21.268 8.177 1.00 95.38 168 PRO A N 1
ATOM 1303 C CA . PRO A 1 168 ? 0.694 21.767 9.142 1.00 95.38 168 PRO A CA 1
ATOM 1304 C C . PRO A 1 168 ? -0.645 21.009 9.149 1.00 95.38 168 PRO A C 1
ATOM 1306 O O . PRO A 1 168 ? -1.109 20.715 10.249 1.00 95.38 168 PRO A O 1
ATOM 1309 N N . PRO A 1 169 ? -1.239 20.618 7.996 1.00 96.69 169 PRO A N 1
ATOM 1310 C CA . PRO A 1 169 ? -2.486 19.850 7.993 1.00 96.69 169 PRO A CA 1
ATOM 1311 C C . PRO A 1 169 ? -2.374 18.501 8.712 1.00 96.69 169 PRO A C 1
ATOM 1313 O O . PRO A 1 169 ? -3.301 18.104 9.412 1.00 96.69 169 PRO A O 1
ATOM 1316 N N . LEU A 1 170 ? -1.233 17.811 8.581 1.00 97.19 170 LEU A N 1
ATOM 1317 C CA . LEU A 1 170 ? -0.985 16.543 9.268 1.00 97.19 170 LEU A CA 1
ATOM 1318 C C . LEU A 1 170 ? -0.864 16.742 10.777 1.00 97.19 170 LEU A C 1
ATOM 1320 O O . LEU A 1 170 ? -1.553 16.064 11.535 1.00 97.19 170 LEU A O 1
ATOM 1324 N N . ARG A 1 171 ? -0.035 17.700 11.208 1.00 95.31 171 ARG A N 1
ATOM 1325 C CA . ARG A 1 171 ? 0.147 18.007 12.633 1.00 95.31 171 ARG A CA 1
ATOM 1326 C C . ARG A 1 171 ? -1.176 18.388 13.297 1.00 95.31 171 ARG A C 1
ATOM 1328 O O . ARG A 1 171 ? -1.541 17.802 14.304 1.00 95.31 171 ARG A O 1
ATOM 1335 N N . GLN A 1 172 ? -1.916 19.315 12.688 1.00 95.25 172 GLN A N 1
ATOM 1336 C CA . GLN A 1 172 ? -3.191 19.799 13.222 1.00 95.25 172 GLN A CA 1
ATOM 1337 C C . GLN A 1 172 ? -4.237 18.688 13.310 1.00 95.25 172 GLN A C 1
ATOM 1339 O O . GLN A 1 172 ? -4.910 18.571 14.329 1.00 95.25 172 GLN A O 1
ATOM 1344 N N . MET A 1 173 ? -4.370 17.860 12.267 1.00 97.06 173 MET A N 1
ATOM 1345 C CA . MET A 1 173 ? -5.324 16.750 12.292 1.00 97.06 173 MET A CA 1
ATOM 1346 C C . MET A 1 173 ? -4.959 15.723 13.370 1.00 97.06 173 MET A C 1
ATOM 1348 O O . MET A 1 173 ? -5.840 15.232 14.071 1.00 97.06 173 MET A O 1
ATOM 1352 N N . TRP A 1 174 ? -3.667 15.433 13.545 1.00 95.56 174 TRP A N 1
ATOM 1353 C CA . TRP A 1 174 ? -3.199 14.532 14.597 1.00 95.56 174 TRP A CA 1
ATOM 1354 C C . TRP A 1 174 ? -3.468 15.077 16.007 1.00 95.56 174 TRP A C 1
ATOM 1356 O O . TRP A 1 174 ? -3.955 14.339 16.862 1.00 95.56 174 TRP A O 1
ATOM 1366 N N . ASP A 1 175 ? -3.238 16.372 16.234 1.00 93.88 175 ASP A N 1
ATOM 1367 C CA . ASP A 1 175 ? -3.511 17.022 17.521 1.00 93.88 175 ASP A CA 1
ATOM 1368 C C . ASP A 1 175 ? -5.008 16.973 17.877 1.00 93.88 175 ASP A C 1
ATOM 1370 O O . ASP A 1 175 ? -5.371 16.652 19.010 1.00 93.88 175 ASP A O 1
ATOM 1374 N N . VAL A 1 176 ? -5.890 17.242 16.905 1.00 94.06 176 VAL A N 1
ATOM 1375 C CA . VAL A 1 176 ? -7.349 17.183 17.107 1.00 94.06 176 VAL A CA 1
ATOM 1376 C C . VAL A 1 176 ? -7.824 15.746 17.329 1.00 94.06 176 VAL A C 1
ATOM 1378 O O . VAL A 1 176 ? -8.666 15.508 18.188 1.00 94.06 176 VAL A O 1
ATOM 1381 N N . LEU A 1 177 ? -7.269 14.760 16.618 1.00 91.94 177 LEU A N 1
ATOM 1382 C CA . LEU A 1 177 ? -7.560 13.350 16.903 1.00 91.94 177 LEU A CA 1
ATOM 1383 C C . LEU A 1 177 ? -7.188 12.972 18.341 1.00 91.94 177 LEU A C 1
ATOM 1385 O O . LEU A 1 177 ? -7.934 12.249 19.001 1.00 91.94 177 LEU A O 1
ATOM 1389 N N . GLY A 1 178 ? -6.060 13.488 18.835 1.00 89.50 178 GLY A N 1
ATOM 1390 C CA . GLY A 1 178 ? -5.593 13.270 20.201 1.00 89.50 178 GLY A CA 1
ATOM 1391 C C . GLY A 1 178 ? -6.483 13.887 21.285 1.00 89.50 178 GLY A C 1
ATOM 1392 O O . GLY A 1 178 ? -6.452 13.406 22.418 1.00 89.50 178 GLY A O 1
ATOM 1393 N N . SER A 1 179 ? -7.296 14.905 20.971 1.00 89.12 179 SER A N 1
ATOM 1394 C CA . SER A 1 179 ? -8.236 15.488 21.943 1.00 89.12 179 SER A CA 1
ATOM 1395 C C . SER A 1 179 ? -9.458 14.602 22.198 1.00 89.12 179 SER A C 1
ATOM 1397 O O . SER A 1 179 ? -10.104 14.731 23.237 1.00 89.12 179 SER A O 1
ATOM 1399 N N . GLY A 1 180 ? -9.761 13.679 21.277 1.00 83.56 180 GLY A N 1
ATOM 1400 C CA . GLY A 1 180 ? -10.949 12.826 21.330 1.00 83.56 180 GLY A CA 1
ATOM 1401 C C . GLY A 1 180 ? -12.249 13.545 20.956 1.00 83.56 180 GLY A C 1
ATOM 1402 O O . GLY A 1 180 ? -13.326 12.961 21.096 1.00 83.56 180 GLY A O 1
ATOM 1403 N N . ASP A 1 181 ? -12.169 14.790 20.481 1.00 86.56 181 ASP A N 1
ATOM 1404 C CA . ASP A 1 181 ? -13.333 15.553 20.043 1.00 86.56 181 ASP A CA 1
ATOM 1405 C C . ASP A 1 181 ? -13.907 15.016 18.724 1.00 86.56 181 ASP A C 1
ATOM 1407 O O . ASP A 1 181 ? -13.215 14.443 17.879 1.00 86.56 181 ASP A O 1
ATOM 1411 N N . VAL A 1 182 ? -15.206 15.245 18.512 1.00 89.31 182 VAL A N 1
ATOM 1412 C CA . VAL A 1 182 ? -15.852 14.924 17.234 1.00 89.31 182 VAL A CA 1
ATOM 1413 C C . VAL A 1 182 ? -15.331 15.868 16.152 1.00 89.31 182 VAL A C 1
ATOM 1415 O O . VAL A 1 182 ? -15.587 17.072 16.185 1.00 89.31 182 VAL A O 1
ATOM 1418 N N . ILE A 1 183 ? -14.652 15.305 15.153 1.00 94.50 183 ILE A N 1
ATOM 1419 C CA . ILE A 1 183 ? -14.124 16.047 14.005 1.00 94.50 183 ILE A CA 1
ATOM 1420 C C . ILE A 1 183 ? -15.233 16.227 12.954 1.00 94.50 183 ILE A C 1
ATOM 1422 O O . ILE A 1 183 ? -15.765 15.231 12.453 1.00 94.50 183 ILE A O 1
ATOM 1426 N N . PRO A 1 184 ? -15.601 17.468 12.581 1.00 94.50 184 PRO A N 1
ATOM 1427 C CA . PRO A 1 184 ? -16.614 17.710 11.555 1.00 94.50 184 PRO A CA 1
ATOM 1428 C C . PRO A 1 184 ? -16.188 17.191 10.176 1.00 94.50 184 PRO A C 1
ATOM 1430 O O . PRO A 1 184 ? -15.029 17.332 9.792 1.00 94.50 184 PRO A O 1
ATOM 1433 N N . GLN A 1 185 ? -17.143 16.708 9.371 1.00 94.62 185 GLN A N 1
ATOM 1434 C CA . GLN A 1 185 ? -16.870 16.169 8.026 1.00 94.62 185 GLN A CA 1
ATOM 1435 C C . GLN A 1 185 ? -16.082 17.135 7.131 1.00 94.62 185 GLN A C 1
ATOM 1437 O O . GLN A 1 185 ? -15.175 16.716 6.423 1.00 94.62 185 GLN A O 1
ATOM 1442 N N . LYS A 1 186 ? -16.360 18.443 7.213 1.00 95.75 186 LYS A N 1
ATOM 1443 C CA . LYS A 1 186 ? -15.618 19.450 6.445 1.00 95.75 186 LYS A CA 1
ATOM 1444 C C . LYS A 1 186 ? -14.110 19.417 6.743 1.00 95.75 186 LYS A C 1
ATOM 1446 O O . LYS A 1 186 ? -13.314 19.566 5.826 1.00 95.75 186 LYS A O 1
ATOM 1451 N N . ALA A 1 187 ? -13.719 19.214 8.003 1.00 96.62 187 ALA A N 1
ATOM 1452 C CA . ALA A 1 187 ? -12.307 19.132 8.374 1.00 96.62 187 ALA A CA 1
ATOM 1453 C C . ALA A 1 187 ? -11.644 17.879 7.777 1.00 96.62 187 ALA A C 1
ATOM 1455 O O . ALA A 1 187 ? -10.501 17.951 7.329 1.00 96.62 187 ALA A O 1
ATOM 1456 N N . TRP A 1 188 ? -12.373 16.760 7.698 1.00 97.06 188 TRP A N 1
ATOM 1457 C CA . TRP A 1 188 ? -11.918 15.569 6.978 1.00 97.06 188 TRP A CA 1
ATOM 1458 C C . TRP A 1 188 ? -11.775 15.814 5.478 1.00 97.06 188 TRP A C 1
ATOM 1460 O O . TRP A 1 188 ? -10.768 15.425 4.891 1.00 97.06 188 TRP A O 1
ATOM 1470 N N . ASP A 1 189 ? -12.745 16.481 4.856 1.00 97.38 189 ASP A N 1
ATOM 1471 C CA . ASP A 1 189 ? -12.714 16.784 3.424 1.00 97.38 189 ASP A CA 1
ATOM 1472 C C . ASP A 1 189 ? -11.530 17.697 3.067 1.00 97.38 189 ASP A C 1
ATOM 1474 O O . ASP A 1 189 ? -10.807 17.417 2.103 1.00 97.38 189 ASP A O 1
ATOM 1478 N N . ASP A 1 190 ? -11.300 18.742 3.871 1.00 97.69 190 ASP A N 1
ATOM 1479 C CA . ASP A 1 190 ? -10.161 19.655 3.739 1.00 97.69 190 ASP A CA 1
ATOM 1480 C C . ASP A 1 190 ? -8.838 18.881 3.913 1.00 97.69 190 ASP A C 1
ATOM 1482 O O . ASP A 1 190 ? -7.947 18.961 3.068 1.00 97.69 190 ASP A O 1
ATOM 1486 N N . PHE A 1 191 ? -8.725 18.044 4.949 1.00 98.19 191 PHE A N 1
ATOM 1487 C CA . PHE A 1 191 ? -7.538 17.219 5.182 1.00 98.19 191 PHE A CA 1
ATOM 1488 C C . PHE A 1 191 ? -7.261 16.232 4.040 1.00 98.19 191 PHE A C 1
ATOM 1490 O O . PHE A 1 191 ? -6.125 16.095 3.592 1.00 98.19 191 PHE A O 1
ATOM 1497 N N . HIS A 1 192 ? -8.289 15.562 3.516 1.00 96.88 192 HIS A N 1
ATOM 1498 C CA . HIS A 1 192 ? -8.147 14.659 2.375 1.00 96.88 192 HIS A CA 1
ATOM 1499 C C . HIS A 1 192 ? -7.794 15.389 1.080 1.00 96.88 192 HIS A C 1
ATOM 1501 O O . HIS A 1 192 ? -7.162 14.804 0.196 1.00 96.88 192 HIS A O 1
ATOM 1507 N N . LEU A 1 193 ? -8.230 16.638 0.908 1.00 96.69 193 LEU A N 1
ATOM 1508 C CA . LEU A 1 193 ? -7.775 17.475 -0.196 1.00 96.69 193 LEU A CA 1
ATOM 1509 C C . LEU A 1 193 ? -6.275 17.762 -0.064 1.00 96.69 193 LEU A C 1
ATOM 1511 O O . LEU A 1 193 ? -5.542 17.467 -1.004 1.00 96.69 193 LEU A O 1
ATOM 1515 N N . GLU A 1 194 ? -5.818 18.221 1.101 1.00 97.38 194 GLU A N 1
ATOM 1516 C CA . GLU A 1 194 ? -4.397 18.482 1.372 1.00 97.38 194 GLU A CA 1
ATOM 1517 C C . GLU A 1 194 ? -3.534 17.221 1.222 1.00 97.38 194 GLU A C 1
ATOM 1519 O O . GLU A 1 194 ? -2.497 17.255 0.565 1.00 97.38 194 GLU A O 1
ATOM 1524 N N . ALA A 1 195 ? -3.987 16.073 1.737 1.00 96.50 195 ALA A N 1
ATOM 1525 C CA . ALA A 1 195 ? -3.290 14.794 1.589 1.00 96.50 195 ALA A CA 1
ATOM 1526 C C . ALA A 1 195 ? -3.147 14.375 0.118 1.00 96.50 195 ALA A C 1
ATOM 1528 O O . ALA A 1 195 ? -2.088 13.907 -0.302 1.00 96.50 195 ALA A O 1
ATOM 1529 N N . ARG A 1 196 ? -4.200 14.561 -0.691 1.00 94.44 196 ARG A N 1
ATOM 1530 C CA . ARG A 1 196 ? -4.156 14.278 -2.135 1.00 94.44 196 ARG A CA 1
ATOM 1531 C C . ARG A 1 196 ? -3.238 15.243 -2.871 1.00 94.44 196 ARG A C 1
ATOM 1533 O O . ARG A 1 196 ? -2.487 14.797 -3.734 1.00 94.44 196 ARG A O 1
ATOM 1540 N N . LEU A 1 197 ? -3.290 16.534 -2.546 1.00 94.06 197 LEU A N 1
ATOM 1541 C CA . LEU A 1 197 ? -2.400 17.532 -3.134 1.00 94.06 197 LEU A CA 1
ATOM 1542 C C . LEU A 1 197 ? -0.949 17.176 -2.823 1.00 94.06 197 LEU A C 1
ATOM 1544 O O . LEU A 1 197 ? -0.198 16.932 -3.761 1.00 94.06 197 LEU A O 1
ATOM 1548 N N . TYR A 1 198 ? -0.611 16.995 -1.544 1.00 93.56 198 TYR A N 1
ATOM 1549 C CA . TYR A 1 198 ? 0.721 16.582 -1.108 1.00 93.56 198 TYR A CA 1
ATOM 1550 C C . TYR A 1 198 ? 1.195 15.321 -1.841 1.00 93.56 198 TYR A C 1
ATOM 1552 O O . TYR A 1 198 ? 2.291 15.291 -2.394 1.00 93.56 198 TYR A O 1
ATOM 1560 N N . TYR A 1 199 ? 0.342 14.297 -1.931 1.00 91.38 199 TYR A N 1
ATOM 1561 C CA . TYR A 1 199 ? 0.669 13.089 -2.678 1.00 91.38 199 TYR A CA 1
ATOM 1562 C C . TYR A 1 199 ? 0.998 13.377 -4.147 1.00 91.38 199 TYR A C 1
ATOM 1564 O O . TYR A 1 199 ? 2.066 13.023 -4.626 1.00 91.38 199 TYR A O 1
ATOM 1572 N N . THR A 1 200 ? 0.097 14.051 -4.863 1.00 87.44 200 THR A N 1
ATOM 1573 C CA . THR A 1 200 ? 0.217 14.255 -6.318 1.00 87.44 200 THR A CA 1
ATOM 1574 C C . THR A 1 200 ? 1.293 15.255 -6.739 1.00 87.44 200 THR A C 1
ATOM 1576 O O . THR A 1 200 ? 1.786 15.176 -7.864 1.00 87.44 200 THR A O 1
ATOM 1579 N N . THR A 1 201 ? 1.637 16.221 -5.885 1.00 83.81 201 THR A N 1
ATOM 1580 C CA . THR A 1 201 ? 2.607 17.273 -6.223 1.00 83.81 201 THR A CA 1
ATOM 1581 C C . THR A 1 201 ? 4.000 16.989 -5.693 1.00 83.81 201 THR A C 1
ATOM 1583 O O . THR A 1 201 ? 4.967 17.488 -6.265 1.00 83.81 201 THR A O 1
ATOM 1586 N N . THR A 1 202 ? 4.094 16.221 -4.609 1.00 81.00 202 THR A N 1
ATOM 1587 C CA . THR A 1 202 ? 5.325 16.055 -3.836 1.00 81.00 202 THR A CA 1
ATOM 1588 C C . THR A 1 202 ? 5.762 14.593 -3.867 1.00 81.00 202 THR A C 1
ATOM 1590 O O . THR A 1 202 ? 6.716 14.254 -4.559 1.00 81.00 202 THR A O 1
ATOM 1593 N N . SER A 1 203 ? 5.004 13.685 -3.246 1.00 77.31 203 SER A N 1
ATOM 1594 C CA . SER A 1 203 ? 5.477 12.309 -3.017 1.00 77.31 203 SER A CA 1
ATOM 1595 C C . SER A 1 203 ? 5.161 11.289 -4.123 1.00 77.31 203 SER A C 1
ATOM 1597 O O . SER A 1 203 ? 5.578 10.130 -4.036 1.00 77.31 203 SER A O 1
ATOM 1599 N N . SER A 1 204 ? 4.459 11.675 -5.193 1.00 74.94 204 SER A N 1
ATOM 1600 C CA . SER A 1 204 ? 4.264 10.829 -6.382 1.00 74.94 204 SER A CA 1
ATOM 1601 C C . SER A 1 204 ? 5.375 10.990 -7.420 1.00 74.94 204 SER A C 1
ATOM 1603 O O . SER A 1 204 ? 5.401 10.247 -8.401 1.00 74.94 204 SER A O 1
ATOM 1605 N N . ASN A 1 205 ? 6.267 11.973 -7.256 1.00 70.38 205 ASN A N 1
ATOM 1606 C CA . ASN A 1 205 ? 7.322 12.267 -8.219 1.00 70.38 205 ASN A CA 1
ATOM 1607 C C . ASN A 1 205 ? 8.705 12.027 -7.595 1.00 70.38 205 ASN A C 1
ATOM 1609 O O . ASN A 1 205 ? 9.239 12.936 -6.967 1.00 70.38 205 ASN A O 1
ATOM 1613 N N . PRO A 1 206 ? 9.305 10.841 -7.779 1.00 64.94 206 PRO A N 1
ATOM 1614 C CA . PRO A 1 206 ? 10.554 10.449 -7.120 1.00 64.94 206 PRO A CA 1
ATOM 1615 C C . PRO A 1 206 ? 11.837 11.261 -7.404 1.00 64.94 206 PRO A C 1
ATOM 1617 O O . PRO A 1 206 ? 12.937 10.816 -7.082 1.00 64.94 206 PRO A O 1
ATOM 1620 N N . GLY A 1 207 ? 11.739 12.452 -7.992 1.00 57.53 207 GLY A N 1
ATOM 1621 C CA . GLY A 1 207 ? 12.887 13.202 -8.492 1.00 57.53 207 GLY A CA 1
ATOM 1622 C C . GLY A 1 207 ? 13.393 12.652 -9.832 1.00 57.53 207 GLY A C 1
ATOM 1623 O O . GLY A 1 207 ? 13.017 11.567 -10.278 1.00 57.53 207 GLY A O 1
ATOM 1624 N N . ARG A 1 208 ? 14.192 13.452 -10.547 1.00 51.62 208 ARG A N 1
ATOM 1625 C CA . ARG A 1 208 ? 14.720 13.096 -11.878 1.00 51.62 208 ARG A CA 1
ATOM 1626 C C . ARG A 1 208 ? 15.943 12.175 -11.761 1.00 51.62 208 ARG A C 1
ATOM 1628 O O . ARG A 1 208 ? 16.745 12.363 -10.854 1.00 51.62 208 ARG A O 1
ATOM 1635 N N . ASP A 1 209 ? 16.069 11.249 -12.725 1.00 52.06 209 ASP A N 1
ATOM 1636 C CA . ASP A 1 209 ? 17.291 10.517 -13.139 1.00 52.06 209 ASP A CA 1
ATOM 1637 C C . ASP A 1 209 ? 18.583 11.281 -12.784 1.00 52.06 209 ASP A C 1
ATOM 1639 O O . ASP A 1 209 ? 18.655 12.491 -12.990 1.00 52.06 209 ASP A O 1
ATOM 1643 N N . VAL A 1 210 ? 19.656 10.678 -12.270 1.00 46.75 210 VAL A N 1
ATOM 1644 C CA . VAL A 1 210 ? 20.457 9.563 -12.806 1.00 46.75 210 VAL A CA 1
ATOM 1645 C C . VAL A 1 210 ? 21.114 8.851 -11.608 1.00 46.75 210 VAL A C 1
ATOM 1647 O O . VAL A 1 210 ? 21.196 9.423 -10.523 1.00 46.75 210 VAL A O 1
ATOM 1650 N N . GLU A 1 211 ? 21.569 7.608 -11.786 1.00 49.75 211 GLU A N 1
ATOM 1651 C CA . GLU A 1 211 ? 22.469 6.884 -10.874 1.00 49.75 211 GLU A CA 1
ATOM 1652 C C . GLU A 1 211 ? 23.259 7.803 -9.909 1.00 49.75 211 GLU A C 1
ATOM 1654 O O . GLU A 1 211 ? 24.102 8.576 -10.352 1.00 49.75 211 GLU A O 1
ATOM 1659 N N . ALA A 1 212 ? 22.998 7.678 -8.598 1.00 49.25 212 ALA A N 1
ATOM 1660 C CA . ALA A 1 212 ? 23.774 8.243 -7.479 1.00 49.25 212 ALA A CA 1
ATOM 1661 C C . ALA A 1 212 ? 23.318 9.534 -6.754 1.00 49.25 212 ALA A C 1
ATOM 1663 O O . ALA A 1 212 ? 24.082 9.992 -5.903 1.00 49.25 212 ALA A O 1
ATOM 1664 N N . ASP A 1 213 ? 22.104 10.079 -6.928 1.00 62.38 213 ASP A N 1
ATOM 1665 C CA . ASP A 1 213 ? 21.622 11.086 -5.954 1.00 62.38 213 ASP A CA 1
ATOM 1666 C C . ASP A 1 213 ? 20.990 10.439 -4.707 1.00 62.38 213 ASP A C 1
ATOM 1668 O O . ASP A 1 213 ? 19.773 10.280 -4.583 1.00 62.38 213 ASP A O 1
ATOM 1672 N N . THR A 1 214 ? 21.843 10.033 -3.761 1.00 64.75 214 THR A N 1
ATOM 1673 C CA . THR A 1 214 ? 21.420 9.543 -2.439 1.00 64.75 214 THR A CA 1
ATOM 1674 C C . THR A 1 214 ? 20.577 10.586 -1.700 1.00 64.75 214 THR A C 1
ATOM 1676 O O . THR A 1 214 ? 19.657 10.214 -0.976 1.00 64.75 214 THR A O 1
ATOM 1679 N N . SER A 1 215 ? 20.839 11.882 -1.904 1.00 71.38 215 SER A N 1
ATOM 1680 C CA . SER A 1 215 ? 20.116 12.959 -1.218 1.00 71.38 215 SER A CA 1
ATOM 1681 C C . SER A 1 215 ? 18.671 13.047 -1.704 1.00 71.38 215 SER A C 1
ATOM 1683 O O . SER A 1 215 ? 17.758 13.055 -0.882 1.00 71.38 215 SER A O 1
ATOM 1685 N N . GLY A 1 216 ? 18.447 13.012 -3.022 1.00 78.81 216 GLY A N 1
ATOM 1686 C CA . GLY A 1 216 ? 17.105 12.984 -3.609 1.00 78.81 216 GLY A CA 1
ATOM 1687 C C . GLY A 1 216 ? 16.271 11.784 -3.150 1.00 78.81 216 GLY A C 1
ATOM 1688 O O . GLY A 1 216 ? 15.089 11.931 -2.849 1.00 78.81 216 GLY A O 1
ATOM 1689 N N . ARG A 1 217 ? 16.893 10.608 -2.992 1.00 80.31 217 ARG A N 1
ATOM 1690 C CA . ARG A 1 217 ? 16.213 9.411 -2.461 1.00 80.31 217 ARG A CA 1
ATOM 1691 C C . ARG A 1 217 ? 15.784 9.567 -1.009 1.00 80.31 217 ARG A C 1
ATOM 1693 O O . ARG A 1 217 ? 14.675 9.170 -0.668 1.00 80.31 217 ARG A O 1
ATOM 1700 N N . VAL A 1 218 ? 16.649 10.126 -0.164 1.00 84.88 218 VAL A N 1
ATOM 1701 C CA . VAL A 1 218 ? 16.335 10.354 1.255 1.00 84.88 218 VAL A CA 1
ATOM 1702 C C . VAL A 1 218 ? 15.192 11.363 1.391 1.00 84.88 218 VAL A C 1
ATOM 1704 O O . VAL A 1 218 ? 14.274 11.130 2.172 1.00 84.88 218 VAL A O 1
ATOM 1707 N N . VAL A 1 219 ? 15.202 12.438 0.593 1.00 88.19 219 VAL A N 1
ATOM 1708 C CA . VAL A 1 219 ? 14.088 13.402 0.532 1.00 88.19 219 VAL A CA 1
ATOM 1709 C C . VAL A 1 219 ? 12.801 12.696 0.105 1.00 88.19 219 VAL A C 1
ATOM 1711 O O . VAL A 1 219 ? 11.801 12.777 0.812 1.00 88.19 219 VAL A O 1
ATOM 1714 N N . TYR A 1 220 ? 12.837 11.923 -0.984 1.00 89.44 220 TYR A N 1
ATOM 1715 C CA . TYR A 1 220 ? 11.662 11.199 -1.465 1.00 89.44 220 TYR A CA 1
ATOM 1716 C C . TYR A 1 220 ? 11.102 10.214 -0.432 1.00 89.44 220 TYR A C 1
ATOM 1718 O O . TYR A 1 220 ? 9.892 10.121 -0.258 1.00 89.44 220 TYR A O 1
ATOM 1726 N N . GLN A 1 221 ? 11.961 9.479 0.278 1.00 90.06 221 GLN A N 1
ATOM 1727 C CA . GLN A 1 221 ? 11.534 8.569 1.344 1.00 90.06 221 GLN A CA 1
ATOM 1728 C C . GLN A 1 221 ? 10.844 9.316 2.491 1.00 90.06 221 GLN A C 1
ATOM 1730 O O . GLN A 1 221 ? 9.838 8.832 3.009 1.00 90.06 221 GLN A O 1
ATOM 1735 N N . ALA A 1 222 ? 11.342 10.499 2.857 1.00 91.88 222 ALA A N 1
ATOM 1736 C CA . ALA A 1 222 ? 10.723 11.339 3.874 1.00 91.88 222 ALA A CA 1
ATOM 1737 C C . ALA A 1 222 ? 9.357 11.881 3.412 1.00 91.88 222 ALA A C 1
ATOM 1739 O O . ALA A 1 222 ? 8.371 11.774 4.140 1.00 91.88 222 ALA A O 1
ATOM 1740 N N . GLU A 1 223 ? 9.250 12.369 2.173 1.00 93.25 223 GLU A N 1
ATOM 1741 C CA . GLU A 1 223 ? 7.971 12.791 1.581 1.00 93.25 223 GLU A CA 1
ATOM 1742 C C . GLU A 1 223 ? 6.985 11.619 1.456 1.00 93.25 223 GLU A C 1
ATOM 1744 O O . GLU A 1 223 ? 5.782 11.754 1.693 1.00 93.25 223 GLU A O 1
ATOM 1749 N N . TRP A 1 224 ? 7.486 10.433 1.115 1.00 94.50 224 TRP A N 1
ATOM 1750 C CA . TRP A 1 224 ? 6.690 9.216 1.045 1.00 94.50 224 TRP A CA 1
ATOM 1751 C C . TRP A 1 224 ? 6.122 8.830 2.408 1.00 94.50 224 TRP A C 1
ATOM 1753 O O . TRP A 1 224 ? 4.925 8.549 2.512 1.00 94.50 224 TRP A O 1
ATOM 1763 N N . LEU A 1 225 ? 6.955 8.864 3.454 1.00 95.56 225 LEU A N 1
ATOM 1764 C CA . LEU A 1 225 ? 6.524 8.636 4.829 1.00 95.56 225 LEU A CA 1
ATOM 1765 C C . LEU A 1 225 ? 5.409 9.615 5.202 1.00 95.56 225 LEU A C 1
ATOM 1767 O O . LEU A 1 225 ? 4.344 9.167 5.613 1.00 95.56 225 LEU A O 1
ATOM 1771 N N . VAL A 1 226 ? 5.591 10.919 4.968 1.00 96.81 226 VAL A N 1
ATOM 1772 C CA . VAL A 1 226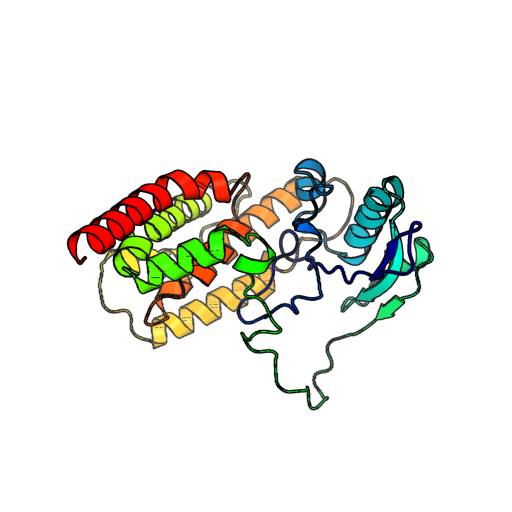 ? 4.562 11.937 5.241 1.00 96.81 226 VAL A CA 1
ATOM 1773 C C . VAL A 1 226 ? 3.243 11.607 4.543 1.00 96.81 226 VAL A C 1
ATOM 1775 O O . VAL A 1 226 ? 2.192 11.592 5.185 1.00 96.81 226 VAL A O 1
ATOM 1778 N N . ALA A 1 227 ? 3.275 11.302 3.245 1.00 96.44 227 ALA A N 1
ATOM 1779 C CA . ALA A 1 227 ? 2.063 11.022 2.481 1.00 96.44 227 ALA A CA 1
ATOM 1780 C C . ALA A 1 227 ? 1.327 9.771 2.976 1.00 96.44 227 ALA A C 1
ATOM 1782 O O . ALA A 1 227 ? 0.095 9.755 3.047 1.00 96.44 227 ALA A O 1
ATOM 1783 N N . ARG A 1 228 ? 2.068 8.725 3.350 1.00 97.06 228 ARG A N 1
ATOM 1784 C CA . ARG A 1 228 ? 1.488 7.513 3.930 1.00 97.06 228 ARG A CA 1
ATOM 1785 C C . ARG A 1 228 ? 0.961 7.765 5.338 1.00 97.06 228 ARG A C 1
ATOM 1787 O O . ARG A 1 228 ? -0.135 7.302 5.630 1.00 97.06 228 ARG A O 1
ATOM 1794 N N . THR A 1 229 ? 1.628 8.571 6.163 1.00 97.88 229 THR A N 1
ATOM 1795 C CA . THR A 1 229 ? 1.103 8.992 7.474 1.00 97.88 229 THR A CA 1
ATOM 1796 C C . THR A 1 229 ? -0.209 9.759 7.325 1.00 97.88 229 THR A C 1
ATOM 1798 O O . THR A 1 229 ? -1.176 9.452 8.020 1.00 97.88 229 THR A O 1
ATOM 1801 N N . MET A 1 230 ? -0.297 10.691 6.367 1.00 98.00 230 MET A N 1
ATOM 1802 C CA . MET A 1 230 ? -1.548 11.401 6.068 1.00 98.00 230 MET A CA 1
ATOM 1803 C C . MET A 1 230 ? -2.667 10.447 5.640 1.00 98.00 230 MET A C 1
ATOM 1805 O O . MET A 1 230 ? -3.818 10.627 6.032 1.00 98.00 230 MET A O 1
ATOM 1809 N N . GLU A 1 231 ? -2.347 9.415 4.862 1.00 97.44 231 GLU A N 1
ATOM 1810 C CA . GLU A 1 231 ? -3.320 8.403 4.456 1.00 97.44 231 GLU A CA 1
ATOM 1811 C C . GLU A 1 231 ? -3.821 7.558 5.634 1.00 97.44 231 GLU A C 1
ATOM 1813 O O . GLU A 1 231 ? -5.028 7.338 5.741 1.00 97.44 231 GLU A O 1
ATOM 1818 N N . VAL A 1 232 ? -2.932 7.129 6.540 1.00 97.31 232 VAL A N 1
ATOM 1819 C CA . VAL A 1 232 ? -3.333 6.377 7.740 1.00 97.31 232 VAL A CA 1
ATOM 1820 C C . VAL A 1 232 ? -4.210 7.245 8.646 1.00 97.31 232 VAL A C 1
ATOM 1822 O O . VAL A 1 232 ? -5.288 6.805 9.040 1.00 97.31 232 VAL A O 1
ATOM 1825 N N . VAL A 1 233 ? -3.804 8.493 8.914 1.00 97.19 233 VAL A N 1
ATOM 1826 C CA . VAL A 1 233 ? -4.581 9.473 9.700 1.00 97.19 233 VAL A CA 1
ATOM 1827 C C . VAL A 1 233 ? -5.948 9.746 9.064 1.00 97.19 233 VAL A C 1
ATOM 1829 O O . VAL A 1 233 ? -6.962 9.813 9.755 1.00 97.19 233 VAL A O 1
ATOM 1832 N N . GLY A 1 234 ? -6.016 9.816 7.735 1.00 96.50 234 GLY A N 1
ATOM 1833 C CA . GLY A 1 234 ? -7.278 9.950 7.007 1.00 96.50 234 GLY A CA 1
ATOM 1834 C C . GLY A 1 234 ? -8.215 8.744 7.155 1.00 96.50 234 GLY A C 1
ATOM 1835 O O . GLY A 1 234 ? -9.412 8.861 6.900 1.00 96.50 234 GLY A O 1
ATOM 1836 N N . GLY A 1 235 ? -7.712 7.586 7.591 1.00 95.81 235 GLY A N 1
ATOM 1837 C CA . GLY A 1 235 ? -8.514 6.388 7.833 1.00 95.81 235 GLY A CA 1
ATOM 1838 C C . GLY A 1 235 ? -9.625 6.590 8.869 1.00 95.81 235 GLY A C 1
ATOM 1839 O O . GLY A 1 235 ? -10.700 6.005 8.712 1.00 95.81 235 GLY A O 1
ATOM 1840 N N . TRP A 1 236 ? -9.414 7.474 9.853 1.00 95.62 236 TRP A N 1
ATOM 1841 C CA . TRP A 1 236 ? -10.394 7.817 10.896 1.00 95.62 236 TRP A CA 1
ATOM 1842 C C . TRP A 1 236 ? -11.646 8.535 10.374 1.00 95.62 236 TRP A C 1
ATOM 1844 O O . TRP A 1 236 ? -12.670 8.533 11.056 1.00 95.62 236 TRP A O 1
ATOM 1854 N N . ALA A 1 237 ? -11.605 9.105 9.164 1.00 94.62 237 ALA A N 1
ATOM 1855 C CA . ALA A 1 237 ? -12.778 9.714 8.540 1.00 94.62 237 ALA A CA 1
ATOM 1856 C C . ALA A 1 237 ? -13.885 8.690 8.223 1.00 94.62 237 ALA A C 1
ATOM 1858 O O . ALA A 1 237 ? -15.055 9.051 8.099 1.00 94.62 237 ALA A O 1
ATOM 1859 N N . HIS A 1 238 ? -13.533 7.408 8.079 1.00 91.88 238 HIS A N 1
ATOM 1860 C CA . HIS A 1 238 ? -14.492 6.343 7.797 1.00 91.88 238 HIS A CA 1
ATOM 1861 C C . HIS A 1 238 ? -15.162 5.859 9.087 1.00 91.88 238 HIS A C 1
ATOM 1863 O O . HIS A 1 238 ? -14.539 5.799 10.145 1.00 91.88 238 HIS A O 1
ATOM 1869 N N . GLN A 1 239 ? -16.438 5.482 8.989 1.00 89.88 239 GLN A N 1
ATOM 1870 C CA . GLN A 1 239 ? -17.214 4.936 10.101 1.00 89.88 239 GLN A CA 1
ATOM 1871 C C . GLN A 1 239 ? -17.826 3.586 9.685 1.00 89.88 239 GLN A C 1
ATOM 1873 O O . GLN A 1 239 ? -18.782 3.580 8.905 1.00 89.88 239 GLN A O 1
ATOM 1878 N N . PRO A 1 240 ? -17.292 2.446 10.172 1.00 90.38 240 PRO A N 1
ATOM 1879 C CA . PRO A 1 240 ? -16.083 2.318 11.001 1.00 90.38 240 PRO A CA 1
ATOM 1880 C C . PRO A 1 240 ? -14.784 2.646 10.225 1.00 90.38 240 PRO A C 1
ATOM 1882 O O . PRO A 1 240 ? -14.792 2.600 8.990 1.00 90.38 240 PRO A O 1
ATOM 1885 N N . PRO A 1 241 ? -13.661 2.950 10.911 1.00 93.31 241 PRO A N 1
ATOM 1886 C CA . PRO A 1 241 ? -12.366 3.161 10.259 1.00 93.31 241 PRO A CA 1
ATOM 1887 C C . PRO A 1 241 ? -11.934 1.964 9.400 1.00 93.31 241 PRO A C 1
ATOM 1889 O O . PRO A 1 241 ? -12.088 0.810 9.807 1.00 93.31 241 PRO A O 1
ATOM 1892 N N . SER A 1 242 ? -11.353 2.221 8.222 1.00 91.81 242 SER A N 1
ATOM 1893 C CA . SER A 1 242 ? -10.875 1.157 7.321 1.00 91.81 242 SER A CA 1
ATOM 1894 C C . SER A 1 242 ? -9.522 0.602 7.783 1.00 91.81 242 SER A C 1
ATOM 1896 O O . SER A 1 242 ? -8.463 0.961 7.268 1.00 91.81 242 SER A O 1
ATOM 1898 N N . LEU A 1 243 ? -9.543 -0.290 8.777 1.00 97.31 243 LEU A N 1
ATOM 1899 C CA . LEU A 1 243 ? -8.334 -0.823 9.423 1.00 97.31 243 LEU A CA 1
ATOM 1900 C C . LEU A 1 243 ? -7.378 -1.535 8.449 1.00 97.31 243 LEU A C 1
ATOM 1902 O O . LEU A 1 243 ? -6.163 -1.452 8.613 1.00 97.31 243 LEU A O 1
ATOM 1906 N N . ALA A 1 244 ? -7.898 -2.199 7.412 1.00 96.81 244 ALA A N 1
ATOM 1907 C CA . ALA A 1 244 ? -7.068 -2.846 6.394 1.00 96.81 244 ALA A CA 1
ATOM 1908 C C . ALA A 1 244 ? -6.359 -1.831 5.478 1.00 96.81 244 ALA A C 1
ATOM 1910 O O . ALA A 1 244 ? -5.213 -2.052 5.082 1.00 96.81 244 ALA A O 1
ATOM 1911 N N . ASP A 1 245 ? -7.014 -0.715 5.148 1.00 97.25 245 ASP A N 1
ATOM 1912 C CA . ASP A 1 245 ? -6.397 0.371 4.383 1.00 97.25 245 ASP A CA 1
ATOM 1913 C C . ASP A 1 245 ? -5.354 1.121 5.210 1.00 97.25 245 ASP A C 1
ATOM 1915 O O . ASP A 1 245 ? -4.271 1.416 4.707 1.00 97.25 245 ASP A O 1
ATOM 1919 N N . MET A 1 246 ? -5.660 1.377 6.482 1.00 97.88 246 MET A N 1
ATOM 1920 C CA . MET A 1 246 ? -4.732 1.983 7.436 1.00 97.88 246 MET A CA 1
ATOM 1921 C C . MET A 1 246 ? -3.473 1.124 7.593 1.00 97.88 246 MET A C 1
ATOM 1923 O O . MET A 1 246 ? -2.361 1.624 7.436 1.00 97.88 246 MET A O 1
ATOM 1927 N N . ALA A 1 247 ? -3.637 -0.185 7.802 1.00 97.88 247 ALA A N 1
ATOM 1928 C CA . ALA A 1 247 ? -2.517 -1.116 7.878 1.00 97.88 247 ALA A CA 1
ATOM 1929 C C . ALA A 1 247 ? -1.682 -1.117 6.591 1.00 97.88 247 ALA A C 1
ATOM 1931 O O . ALA A 1 247 ? -0.459 -1.096 6.665 1.00 97.88 247 ALA A O 1
ATOM 1932 N N . TYR A 1 248 ? -2.320 -1.110 5.414 1.00 97.81 248 TYR A N 1
ATOM 1933 C CA . TYR A 1 248 ? -1.602 -1.067 4.139 1.00 97.81 248 TYR A CA 1
ATOM 1934 C C . TYR A 1 248 ? -0.775 0.209 3.970 1.00 97.81 248 TYR A C 1
ATOM 1936 O O . TYR A 1 248 ? 0.380 0.142 3.553 1.00 97.81 248 TYR A O 1
ATOM 1944 N N . ALA A 1 249 ? -1.351 1.369 4.289 1.00 97.31 249 ALA A N 1
ATOM 1945 C CA . ALA A 1 249 ? -0.647 2.639 4.180 1.00 97.31 249 ALA A CA 1
ATOM 1946 C C . ALA A 1 249 ? 0.560 2.696 5.133 1.00 97.31 249 ALA A C 1
ATOM 1948 O O . ALA A 1 249 ? 1.641 3.096 4.701 1.00 97.31 249 ALA A O 1
ATOM 1949 N N . ALA A 1 250 ? 0.420 2.200 6.368 1.00 97.25 250 ALA A N 1
ATOM 1950 C CA . ALA A 1 250 ? 1.540 2.054 7.300 1.00 97.25 250 ALA A CA 1
ATOM 1951 C C . ALA A 1 250 ? 2.615 1.095 6.757 1.00 97.25 250 ALA A C 1
ATOM 1953 O O . ALA A 1 250 ? 3.800 1.426 6.722 1.00 97.25 250 ALA A O 1
ATOM 1954 N N . ALA A 1 251 ? 2.199 -0.063 6.242 1.00 95.81 251 ALA A N 1
ATOM 1955 C CA . ALA A 1 251 ? 3.092 -1.062 5.666 1.00 95.81 251 ALA A CA 1
ATOM 1956 C C . ALA A 1 251 ? 3.904 -0.525 4.480 1.00 95.81 251 ALA A C 1
ATOM 1958 O O . ALA A 1 251 ? 5.077 -0.855 4.318 1.00 95.81 251 ALA A O 1
ATOM 1959 N N . ALA A 1 252 ? 3.289 0.326 3.656 1.00 94.25 252 ALA A N 1
ATOM 1960 C CA . ALA A 1 252 ? 3.921 0.929 2.489 1.00 94.25 252 ALA A CA 1
ATOM 1961 C C . ALA A 1 252 ? 5.022 1.947 2.834 1.00 94.25 252 ALA A C 1
ATOM 1963 O O . ALA A 1 252 ? 5.830 2.266 1.960 1.00 94.25 252 ALA A O 1
ATOM 1964 N N . ALA A 1 253 ? 5.052 2.470 4.062 1.00 92.25 253 ALA A N 1
ATOM 1965 C CA . ALA A 1 253 ? 6.117 3.341 4.563 1.00 92.25 253 ALA A CA 1
ATOM 1966 C C . ALA A 1 253 ? 7.089 2.627 5.516 1.00 92.25 253 ALA A C 1
ATOM 1968 O O . ALA A 1 253 ? 8.109 3.201 5.891 1.00 92.25 253 ALA A O 1
ATOM 1969 N N . CYS A 1 254 ? 6.791 1.387 5.907 1.00 89.38 254 CYS A N 1
ATOM 1970 C CA . CYS A 1 254 ? 7.615 0.628 6.834 1.00 89.38 254 CYS A CA 1
ATOM 1971 C C . CYS A 1 254 ? 8.954 0.231 6.195 1.00 89.38 254 CYS A C 1
ATOM 1973 O O . CYS A 1 254 ? 9.011 -0.332 5.096 1.00 89.38 254 CYS A O 1
ATOM 1975 N N . VAL A 1 255 ? 10.038 0.483 6.928 1.00 80.62 255 VAL A N 1
ATOM 1976 C CA . VAL A 1 255 ? 11.365 -0.048 6.618 1.00 80.62 255 VAL A CA 1
ATOM 1977 C C . VAL A 1 255 ? 11.519 -1.391 7.332 1.00 80.62 255 VAL A C 1
ATOM 1979 O O . VAL A 1 255 ? 11.495 -1.451 8.557 1.00 80.62 255 VAL A O 1
ATOM 1982 N N . GLY A 1 256 ? 11.696 -2.469 6.566 1.00 84.38 256 GLY A N 1
ATOM 1983 C CA . GLY A 1 256 ? 11.890 -3.820 7.099 1.00 84.38 256 GLY A CA 1
ATOM 1984 C C . GLY A 1 256 ? 10.657 -4.723 6.992 1.00 84.38 256 GLY A C 1
ATOM 1985 O O . GLY A 1 256 ? 9.830 -4.573 6.089 1.00 84.38 256 GLY A O 1
ATOM 1986 N N . ASP A 1 257 ? 10.582 -5.717 7.879 1.00 89.50 257 ASP A N 1
ATOM 1987 C CA . ASP A 1 257 ? 9.524 -6.730 7.881 1.00 89.50 257 ASP A CA 1
ATOM 1988 C C . ASP A 1 257 ? 8.300 -6.255 8.674 1.00 89.50 257 ASP A C 1
ATOM 1990 O O . ASP A 1 257 ? 8.177 -6.468 9.880 1.00 89.50 257 ASP A O 1
ATOM 1994 N N . PHE A 1 258 ? 7.363 -5.630 7.961 1.00 93.06 258 PHE A N 1
ATOM 1995 C CA . PHE A 1 258 ? 6.118 -5.135 8.543 1.00 93.06 258 PHE A CA 1
ATOM 1996 C C . PHE A 1 258 ? 5.273 -6.227 9.223 1.00 93.06 258 PHE A C 1
ATOM 1998 O O . PHE A 1 258 ? 4.591 -5.953 10.212 1.00 93.06 258 PHE A O 1
ATOM 2005 N N . ALA A 1 259 ? 5.306 -7.469 8.725 1.00 93.12 259 ALA A N 1
ATOM 2006 C CA . ALA A 1 259 ? 4.538 -8.555 9.326 1.00 93.12 259 ALA A CA 1
ATOM 2007 C C . ALA A 1 259 ? 5.110 -8.936 10.694 1.00 93.12 259 ALA A C 1
ATOM 2009 O O . ALA A 1 259 ? 4.348 -9.108 11.646 1.00 93.12 259 ALA A O 1
ATOM 2010 N N . ALA A 1 260 ? 6.439 -8.988 10.806 1.00 93.56 260 ALA A N 1
ATOM 2011 C CA . ALA A 1 260 ? 7.116 -9.191 12.081 1.00 93.56 260 ALA A CA 1
ATOM 2012 C C . ALA A 1 260 ? 6.848 -8.042 13.069 1.00 93.56 260 ALA A C 1
ATOM 2014 O O . ALA A 1 260 ? 6.641 -8.305 14.253 1.00 93.56 260 ALA A O 1
ATOM 2015 N N . THR A 1 261 ? 6.782 -6.792 12.594 1.00 92.75 261 THR A N 1
ATOM 2016 C CA . THR A 1 261 ? 6.428 -5.627 13.426 1.00 92.75 261 THR A CA 1
ATOM 2017 C C . THR A 1 261 ? 5.011 -5.730 13.992 1.00 92.75 261 THR A C 1
ATOM 2019 O O . THR A 1 261 ? 4.789 -5.430 15.164 1.00 92.75 261 THR A O 1
ATOM 2022 N N . LEU A 1 262 ? 4.042 -6.175 13.186 1.00 95.00 262 LEU A N 1
ATOM 2023 C CA . LEU A 1 262 ? 2.644 -6.298 13.608 1.00 95.00 262 LEU A CA 1
ATOM 2024 C C . LEU A 1 262 ? 2.357 -7.500 14.506 1.00 95.00 262 LEU A C 1
ATOM 2026 O O . LEU A 1 262 ? 1.426 -7.460 15.312 1.00 95.00 262 LEU A O 1
ATOM 2030 N N . GLU A 1 263 ? 3.135 -8.567 14.374 1.00 96.19 263 GLU A N 1
ATOM 2031 C CA . GLU A 1 263 ? 2.928 -9.821 15.090 1.00 96.19 263 GLU A CA 1
ATOM 2032 C C . GLU A 1 263 ? 2.702 -9.668 16.612 1.00 96.19 263 GLU A C 1
ATOM 2034 O O . GLU A 1 263 ? 1.676 -10.159 17.096 1.00 96.19 263 GLU A O 1
ATOM 2039 N N . PRO A 1 264 ? 3.557 -8.959 17.382 1.00 96.75 264 PRO A N 1
ATOM 2040 C CA . PRO A 1 264 ? 3.352 -8.787 18.823 1.00 96.75 264 PRO A CA 1
ATOM 2041 C C . PRO A 1 264 ? 2.108 -7.960 19.187 1.00 96.75 264 PRO A C 1
ATOM 2043 O O . PRO A 1 264 ? 1.616 -8.080 20.308 1.00 96.75 264 PRO A O 1
ATOM 2046 N N . MET A 1 265 ? 1.583 -7.140 18.271 1.00 96.69 265 MET A N 1
ATOM 2047 C CA . MET A 1 265 ? 0.366 -6.347 18.492 1.00 96.69 265 MET A CA 1
ATOM 2048 C C . MET A 1 265 ? -0.905 -7.148 18.186 1.00 96.69 265 MET A C 1
ATOM 2050 O O . MET A 1 265 ? -1.911 -7.013 18.881 1.00 96.69 265 MET A O 1
ATOM 2054 N N . LEU A 1 266 ? -0.860 -8.001 17.157 1.00 97.44 266 LEU A N 1
ATOM 2055 C CA . LEU A 1 266 ? -1.999 -8.815 16.731 1.00 97.44 266 LEU A CA 1
ATOM 2056 C C . LEU A 1 266 ? -2.211 -10.030 17.638 1.00 97.44 266 LEU A C 1
ATOM 2058 O O . LEU A 1 266 ? -3.350 -10.332 17.988 1.00 97.44 266 LEU A O 1
ATOM 2062 N N . ARG A 1 267 ? -1.132 -10.708 18.050 1.00 97.94 267 ARG A N 1
ATOM 2063 C CA . ARG A 1 267 ? -1.210 -11.981 18.784 1.00 97.94 267 ARG A CA 1
ATOM 2064 C C . ARG A 1 267 ? -2.086 -11.920 20.049 1.00 97.94 267 ARG A C 1
ATOM 2066 O O . ARG A 1 267 ? -2.955 -12.780 20.178 1.00 97.94 267 ARG A O 1
ATOM 2073 N N . PRO A 1 268 ? -1.959 -10.915 20.942 1.00 98.06 268 PRO A N 1
ATOM 2074 C CA . PRO A 1 268 ? -2.799 -10.841 22.139 1.00 98.06 268 PRO A CA 1
ATOM 2075 C C . PRO A 1 268 ? -4.294 -10.698 21.823 1.00 98.06 268 PRO A C 1
ATOM 2077 O O . PRO A 1 268 ? -5.126 -11.297 22.496 1.00 98.06 268 PRO A O 1
ATOM 2080 N N . LEU A 1 269 ? -4.638 -9.941 20.775 1.00 97.88 269 LEU A N 1
ATOM 2081 C CA . LEU A 1 269 ? -6.026 -9.765 20.339 1.00 97.88 269 LEU A CA 1
ATOM 2082 C C . LEU A 1 269 ? -6.611 -11.070 19.786 1.00 97.88 269 LEU A C 1
ATOM 2084 O O . LEU A 1 269 ? -7.775 -11.382 20.021 1.00 97.88 269 LEU A O 1
ATOM 2088 N N . GLU A 1 270 ? -5.803 -11.851 19.069 1.00 97.81 270 GLU A N 1
ATOM 2089 C CA . GLU A 1 270 ? -6.207 -13.163 18.557 1.00 97.81 270 GLU A CA 1
ATOM 2090 C C . GLU A 1 270 ? -6.461 -14.165 19.688 1.00 97.81 270 GLU A C 1
ATOM 2092 O O . GLU A 1 270 ? -7.435 -14.921 19.629 1.00 97.81 270 GLU A O 1
ATOM 2097 N N . ASP A 1 271 ? -5.619 -14.152 20.723 1.00 97.69 271 ASP A N 1
ATOM 2098 C CA . ASP A 1 271 ? -5.768 -15.012 21.899 1.00 97.69 271 ASP A CA 1
ATOM 2099 C C . ASP A 1 271 ? -7.016 -14.642 22.720 1.00 97.69 271 ASP A C 1
ATOM 2101 O O . ASP A 1 271 ? -7.762 -15.531 23.139 1.00 97.69 271 ASP A O 1
ATOM 2105 N N . GLU A 1 272 ? -7.289 -13.344 22.894 1.00 97.44 272 GLU A N 1
ATOM 2106 C CA . GLU A 1 272 ? -8.510 -12.827 23.531 1.00 97.44 272 GLU A CA 1
ATOM 2107 C C . GLU A 1 272 ? -9.767 -13.273 22.764 1.00 97.44 272 GLU A C 1
ATOM 2109 O O . GLU A 1 272 ? -10.658 -13.904 23.344 1.00 97.44 272 GLU A O 1
ATOM 2114 N N . ALA A 1 273 ? -9.801 -13.055 21.445 1.00 96.06 273 ALA A N 1
ATOM 2115 C CA . ALA A 1 273 ? -10.911 -13.470 20.588 1.00 96.06 273 ALA A CA 1
ATOM 2116 C C . ALA A 1 273 ? -11.145 -14.993 20.634 1.00 96.06 273 ALA A C 1
ATOM 2118 O O . ALA A 1 273 ? -12.285 -15.469 20.683 1.00 96.06 273 ALA A O 1
ATOM 2119 N N . ALA A 1 274 ? -10.067 -15.786 20.648 1.00 95.19 274 ALA A N 1
ATOM 2120 C CA . ALA A 1 274 ? -10.151 -17.238 20.774 1.00 95.19 274 ALA A CA 1
ATOM 2121 C C . ALA A 1 274 ? -10.653 -17.680 22.160 1.00 95.19 274 ALA A C 1
ATOM 2123 O O . ALA A 1 274 ? -11.379 -18.675 22.257 1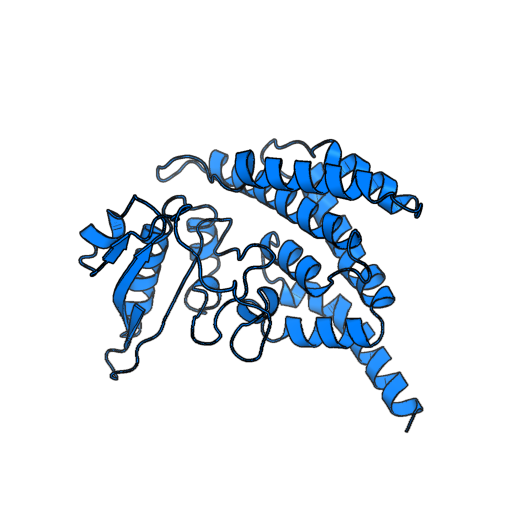.00 95.19 274 ALA A O 1
ATOM 2124 N N . GLY A 1 275 ? -10.280 -16.962 23.223 1.00 94.88 275 GLY A N 1
ATOM 2125 C CA . GLY A 1 275 ? -10.749 -17.191 24.588 1.00 94.88 275 GLY A CA 1
ATOM 2126 C C . GLY A 1 275 ? -12.253 -16.963 24.733 1.00 94.88 275 GLY A C 1
ATOM 2127 O O . GLY A 1 275 ? -12.962 -17.843 25.225 1.00 94.88 275 GLY A O 1
ATOM 2128 N N . GLU A 1 276 ? -12.762 -15.840 24.228 1.00 92.31 276 GLU A N 1
ATOM 2129 C CA . GLU A 1 276 ? -14.197 -15.519 24.242 1.00 92.31 276 GLU A CA 1
ATOM 2130 C C . GLU A 1 276 ? -15.024 -16.529 23.438 1.00 92.31 276 GLU A C 1
ATOM 2132 O O . GLU A 1 276 ? -16.057 -17.017 23.899 1.00 92.31 276 GLU A O 1
ATOM 2137 N N . ALA A 1 277 ? -14.536 -16.923 22.258 1.00 88.88 277 ALA A N 1
ATOM 2138 C CA . ALA A 1 277 ? -15.199 -17.927 21.432 1.00 88.88 277 ALA A CA 1
ATOM 2139 C C . ALA A 1 277 ? -15.293 -19.305 22.114 1.00 88.88 277 ALA A C 1
ATOM 2141 O O . ALA A 1 277 ? -16.196 -20.080 21.797 1.00 88.88 277 ALA A O 1
ATOM 2142 N N . ARG A 1 278 ? -14.367 -19.631 23.028 1.00 90.06 278 ARG A N 1
ATOM 2143 C CA . ARG A 1 278 ? -14.410 -20.860 23.838 1.00 90.06 278 ARG A CA 1
ATOM 2144 C C . ARG A 1 278 ? -15.344 -20.734 25.037 1.00 90.06 278 ARG A C 1
ATOM 2146 O O . ARG A 1 278 ? -15.977 -21.722 25.377 1.00 90.06 278 ARG A O 1
ATOM 2153 N N . ALA A 1 279 ? -15.433 -19.557 25.655 1.00 84.50 279 ALA A N 1
ATOM 2154 C CA . ALA A 1 279 ? -16.327 -19.312 26.788 1.00 84.50 279 ALA A CA 1
ATOM 2155 C C . ALA A 1 279 ? -17.818 -19.330 26.395 1.00 84.50 279 ALA A C 1
ATOM 2157 O O . ALA A 1 279 ? -18.667 -19.628 27.229 1.00 84.50 279 ALA A O 1
ATOM 2158 N N . ASN A 1 280 ? -18.126 -19.039 25.127 1.00 76.75 280 ASN A N 1
ATOM 2159 C CA . ASN A 1 280 ? -19.488 -18.999 24.583 1.00 76.75 280 ASN A CA 1
ATOM 2160 C C . ASN A 1 280 ? -19.964 -20.329 23.949 1.00 76.75 280 ASN A C 1
ATOM 2162 O O . ASN A 1 280 ? -20.999 -20.340 23.280 1.00 76.75 280 ASN A O 1
ATOM 2166 N N . ARG A 1 281 ? -19.211 -21.426 24.105 1.00 68.75 281 ARG A N 1
ATOM 2167 C CA . ARG A 1 281 ? -19.573 -22.783 23.652 1.00 68.75 281 ARG A CA 1
ATOM 2168 C C . ARG A 1 281 ? -19.913 -23.675 24.835 1.00 68.75 281 ARG A C 1
ATOM 2170 O O . ARG A 1 281 ? -20.832 -24.503 24.664 1.00 68.75 281 ARG A O 1
#